Protein AF-A0A950S3V2-F1 (afdb_monomer_lite)

pLDDT: mean 77.59, std 19.69, range [30.91, 96.12]

Secondary structure (DSSP, 8-state):
-------------------BPPHHHHTGGGSTTGGG--HHHHHHHHT--BHHHHHHHHHHHHHTTTTHHHHHHHHHHHHHHHHHH-BTTB-GGGSHHHHHHHHH----EEEEEEEE-TT-----TT----S---PPPHHHHHHHHH-TTS---EEEEEEEEE-GGGS-TTT-S-EEEEEEEEGGGTEEEES-HHHHHHHHHHHHHHHHHHHHHHS----

Radius of gyration: 26.18 Å; chains: 1; bounding box: 46×69×101 Å

Structure (mmCIF, N/CA/C/O backbone):
data_AF-A0A950S3V2-F1
#
_entry.id   AF-A0A950S3V2-F1
#
loop_
_atom_site.group_PDB
_atom_site.id
_atom_site.type_symbol
_atom_site.label_atom_id
_atom_site.label_alt_id
_atom_site.label_comp_id
_atom_site.label_asym_id
_atom_site.label_entity_id
_atom_site.label_seq_id
_atom_site.pdbx_PDB_ins_code
_atom_site.Cartn_x
_atom_site.Cartn_y
_atom_site.Cartn_z
_atom_site.occupancy
_atom_site.B_iso_or_equiv
_atom_site.auth_seq_id
_atom_site.auth_comp_id
_atom_site.auth_asym_id
_atom_site.auth_atom_id
_atom_site.pdbx_PDB_model_num
ATOM 1 N N . MET A 1 1 ? -21.012 -1.571 64.750 1.00 37.09 1 MET A N 1
ATOM 2 C CA . MET A 1 1 ? -20.281 -1.560 63.463 1.00 37.09 1 MET A CA 1
ATOM 3 C C . MET A 1 1 ? -21.295 -1.395 62.334 1.00 37.09 1 MET A C 1
ATOM 5 O O . MET A 1 1 ? -21.972 -2.353 61.995 1.00 37.09 1 MET A O 1
ATOM 9 N N . LYS A 1 2 ? -21.495 -0.167 61.840 1.00 30.91 2 LYS A N 1
ATOM 10 C CA . LYS A 1 2 ? -22.456 0.164 60.771 1.00 30.91 2 LYS A CA 1
ATOM 11 C C . LYS A 1 2 ? -21.666 0.384 59.479 1.00 30.91 2 LYS A C 1
ATOM 13 O O . LYS A 1 2 ? -20.863 1.308 59.421 1.00 30.91 2 LYS A O 1
ATOM 18 N N . ARG A 1 3 ? -21.849 -0.482 58.479 1.00 34.62 3 ARG A N 1
ATOM 19 C CA . ARG A 1 3 ? -21.287 -0.301 57.132 1.00 34.62 3 ARG A CA 1
ATOM 20 C C . ARG A 1 3 ? -22.261 0.565 56.335 1.00 34.62 3 ARG A C 1
ATOM 22 O O . ARG A 1 3 ? -23.357 0.115 56.024 1.00 34.62 3 ARG A O 1
ATOM 29 N N . ILE A 1 4 ? -21.881 1.813 56.078 1.00 40.84 4 ILE A N 1
ATOM 30 C CA . ILE A 1 4 ? -22.603 2.727 55.189 1.00 40.84 4 ILE A CA 1
ATOM 31 C C . ILE A 1 4 ? -22.094 2.449 53.774 1.00 40.84 4 ILE A C 1
ATOM 33 O O . ILE A 1 4 ? -20.913 2.641 53.493 1.00 40.84 4 ILE A O 1
ATOM 37 N N . ALA A 1 5 ? -22.972 1.950 52.907 1.00 41.47 5 ALA A N 1
ATOM 38 C CA . ALA A 1 5 ? -22.721 1.848 51.478 1.00 41.47 5 ALA A CA 1
ATOM 39 C C . ALA A 1 5 ? -22.986 3.221 50.844 1.00 41.47 5 ALA A C 1
ATOM 41 O O . ALA A 1 5 ? -24.121 3.693 50.847 1.00 41.47 5 ALA A O 1
ATOM 42 N N . ALA A 1 6 ? -21.941 3.872 50.335 1.00 37.66 6 ALA A N 1
ATOM 43 C CA . ALA A 1 6 ? -22.063 5.077 49.526 1.00 37.66 6 ALA A CA 1
ATOM 44 C C . ALA A 1 6 ? -22.011 4.675 48.046 1.00 37.66 6 ALA A C 1
ATOM 46 O O . ALA A 1 6 ? -20.979 4.226 47.549 1.00 37.66 6 ALA A O 1
ATOM 47 N N . ALA A 1 7 ? -23.148 4.800 47.364 1.00 38.09 7 ALA A N 1
ATOM 48 C CA . ALA A 1 7 ? -23.241 4.694 45.917 1.00 38.09 7 ALA A CA 1
ATOM 49 C C . ALA A 1 7 ? -22.607 5.943 45.288 1.00 38.09 7 ALA A C 1
ATOM 51 O O . ALA A 1 7 ? -23.060 7.063 45.522 1.00 38.09 7 ALA A O 1
ATOM 52 N N . VAL A 1 8 ? -21.542 5.750 44.512 1.00 39.16 8 VAL A N 1
ATOM 53 C CA . VAL A 1 8 ? -20.899 6.809 43.731 1.00 39.16 8 VAL A CA 1
ATOM 54 C C . VAL A 1 8 ? -21.572 6.852 42.362 1.00 39.16 8 VAL A C 1
ATOM 56 O O . VAL A 1 8 ? -21.303 6.031 41.489 1.00 39.16 8 VAL A O 1
ATOM 59 N N . THR A 1 9 ? -22.478 7.810 42.195 1.00 40.16 9 THR A N 1
ATOM 60 C CA . THR A 1 9 ? -23.065 8.176 40.905 1.00 40.16 9 THR A CA 1
ATOM 61 C C . THR A 1 9 ? -22.102 9.129 40.198 1.00 40.16 9 THR A C 1
ATOM 63 O O . THR A 1 9 ? -21.990 10.289 40.587 1.00 40.16 9 THR A O 1
ATOM 66 N N . ILE A 1 10 ? -21.402 8.659 39.161 1.00 41.19 10 ILE A N 1
ATOM 67 C CA . ILE A 1 10 ? -20.654 9.533 38.244 1.00 41.19 10 ILE A CA 1
ATOM 68 C C . ILE A 1 10 ? -21.596 9.919 37.102 1.00 41.19 10 ILE A C 1
ATOM 70 O O . ILE A 1 10 ? -21.823 9.150 36.172 1.00 41.19 10 ILE A O 1
ATOM 74 N N . VAL A 1 11 ? -22.158 11.123 37.197 1.00 55.06 11 VAL A N 1
ATOM 75 C CA . VAL A 1 11 ? -22.694 11.873 36.056 1.00 55.06 11 VAL A CA 1
ATOM 76 C C . VAL A 1 11 ? -21.566 12.751 35.541 1.00 55.06 11 VAL A C 1
ATOM 78 O O . VAL A 1 11 ? -21.081 13.572 36.308 1.00 55.06 11 VAL A O 1
ATOM 81 N N . LEU A 1 12 ? -21.179 12.593 34.272 1.00 43.88 12 LEU A N 1
ATOM 82 C CA . LEU A 1 12 ? -20.638 13.652 33.404 1.00 43.88 12 LEU A CA 1
ATOM 83 C C . LEU A 1 12 ? -20.342 13.056 32.015 1.00 43.88 12 LEU A C 1
ATOM 85 O O . LEU A 1 12 ? -19.263 12.538 31.756 1.00 43.88 12 LEU A O 1
ATOM 89 N N . CYS A 1 13 ? -21.311 13.135 31.104 1.00 43.06 13 CYS A N 1
ATOM 90 C CA . CYS A 1 13 ? -21.021 13.212 29.670 1.00 43.06 13 CYS A CA 1
ATOM 91 C C . CYS A 1 13 ? -21.400 14.620 29.223 1.00 43.06 13 CYS A C 1
ATOM 93 O O . CYS A 1 13 ? -22.487 14.884 28.714 1.00 43.06 13 CYS A O 1
ATOM 95 N N . THR A 1 14 ? -20.496 15.540 29.544 1.00 48.97 14 THR A N 1
ATOM 96 C CA . THR A 1 14 ? -20.403 16.890 29.000 1.00 48.97 14 THR A CA 1
ATOM 97 C C . THR A 1 14 ? -20.380 16.804 27.474 1.00 48.97 14 THR A C 1
ATOM 99 O O . THR A 1 14 ? -19.722 15.929 26.915 1.00 48.97 14 THR A O 1
ATOM 102 N N . GLY A 1 15 ? -21.140 17.686 26.822 1.00 44.38 15 GLY A N 1
ATOM 103 C CA . GLY A 1 15 ? -21.435 17.645 25.392 1.00 44.38 15 GLY A CA 1
ATOM 104 C C . GLY A 1 15 ? -20.226 17.359 24.506 1.00 44.38 15 GLY A C 1
ATOM 105 O O . GLY A 1 15 ? -19.224 18.074 24.547 1.00 44.38 15 GLY A O 1
ATOM 106 N N . ALA A 1 16 ? -20.361 16.337 23.661 1.00 50.44 16 ALA A N 1
ATOM 107 C CA . ALA A 1 16 ? -19.521 16.192 22.490 1.00 50.44 16 ALA A CA 1
ATOM 108 C C . ALA A 1 16 ? -19.769 17.418 21.607 1.00 50.44 16 ALA A C 1
ATOM 110 O O . ALA A 1 16 ? -20.791 17.522 20.927 1.00 50.44 16 ALA A O 1
ATOM 111 N N . ALA A 1 17 ? -18.844 18.375 21.650 1.00 46.81 17 ALA A N 1
ATOM 112 C CA . ALA A 1 17 ? -18.679 19.293 20.543 1.00 46.81 17 ALA A CA 1
ATOM 113 C C . ALA A 1 17 ? -18.586 18.428 19.281 1.00 46.81 17 ALA A C 1
ATOM 115 O O . ALA A 1 17 ? -17.760 17.515 19.220 1.00 46.81 17 ALA A O 1
ATOM 116 N N . LEU A 1 18 ? -19.464 18.680 18.311 1.00 46.34 18 LEU A N 1
ATOM 117 C CA . LEU A 1 18 ? -19.415 18.084 16.979 1.00 46.34 18 LEU A CA 1
ATOM 118 C C . LEU A 1 18 ? -18.178 18.636 16.252 1.00 46.34 18 LEU A C 1
ATOM 120 O O . LEU A 1 18 ? -18.277 19.423 15.315 1.00 46.34 18 LEU A O 1
ATOM 124 N N . ALA A 1 19 ? -16.991 18.287 16.741 1.00 59.84 19 ALA A N 1
ATOM 125 C CA . ALA A 1 19 ? -15.754 18.443 16.013 1.00 59.84 19 ALA A CA 1
ATOM 126 C C . ALA A 1 19 ? -15.762 17.340 14.955 1.00 59.84 19 ALA A C 1
ATOM 128 O O . ALA A 1 19 ? -15.629 16.155 15.269 1.00 59.84 19 ALA A O 1
ATOM 129 N N . GLY A 1 20 ? -16.018 17.742 13.709 1.00 66.62 20 GLY A N 1
ATOM 130 C CA . GLY A 1 20 ? -15.887 16.852 12.564 1.00 66.62 20 GLY A CA 1
ATOM 131 C C . GLY A 1 20 ? -14.484 16.242 12.505 1.00 66.62 20 GLY A C 1
ATOM 132 O O . GLY A 1 20 ? -13.550 16.803 13.076 1.00 66.62 20 GLY A O 1
ATOM 133 N N . VAL A 1 21 ? -14.332 15.135 11.774 1.00 74.38 21 VAL A N 1
ATOM 134 C CA . VAL A 1 21 ? -13.040 14.449 11.617 1.00 74.38 21 VAL A CA 1
ATOM 135 C C . VAL A 1 21 ? -11.920 15.443 11.268 1.00 74.38 21 VAL A C 1
ATOM 137 O O . VAL A 1 21 ? -11.967 16.125 10.234 1.00 74.38 21 VAL A O 1
ATOM 140 N N . SER A 1 22 ? -10.913 15.543 12.129 1.00 81.31 22 SER A N 1
ATOM 141 C CA . SER A 1 22 ? -9.777 16.439 11.987 1.00 81.31 22 SER A CA 1
ATOM 142 C C . SER A 1 22 ? -8.897 16.033 10.810 1.00 81.31 22 SER A C 1
ATOM 144 O O . SER A 1 22 ? -8.928 14.910 10.298 1.00 81.31 22 SER A O 1
ATOM 146 N N . ARG A 1 23 ? -8.085 16.983 10.338 1.00 79.38 23 ARG A N 1
ATOM 147 C CA . ARG A 1 23 ? -7.202 16.766 9.184 1.00 79.38 23 ARG A CA 1
ATOM 148 C C . ARG A 1 23 ? -6.244 15.590 9.399 1.00 79.38 23 ARG A C 1
ATOM 150 O O . ARG A 1 23 ? -5.997 14.853 8.452 1.00 79.38 23 ARG A O 1
ATOM 157 N N . SER A 1 24 ? -5.782 15.388 10.633 1.00 77.69 24 SER A N 1
ATOM 158 C CA . SER A 1 24 ? -4.886 14.291 11.010 1.00 77.69 24 SER A CA 1
ATOM 159 C C . SER A 1 24 ? -5.476 12.916 10.693 1.00 77.69 24 SER A C 1
ATOM 161 O O . SER A 1 24 ? -4.762 12.040 10.215 1.00 77.69 24 SER A O 1
ATOM 163 N N . TYR A 1 25 ? -6.786 12.734 10.887 1.00 88.50 25 TYR A N 1
ATOM 164 C CA . TYR A 1 25 ? -7.460 11.484 10.547 1.00 88.50 25 TYR A CA 1
ATOM 165 C C . TYR A 1 25 ? -7.829 11.409 9.063 1.00 88.50 25 TYR A C 1
ATOM 167 O O . TYR A 1 25 ? -7.733 10.341 8.471 1.00 88.50 25 TYR A O 1
ATOM 175 N N . LYS A 1 26 ? -8.163 12.520 8.395 1.00 87.31 26 LYS A N 1
ATOM 176 C CA . LYS A 1 26 ? -8.532 12.493 6.961 1.00 87.31 26 LYS A CA 1
ATOM 177 C C . LYS A 1 26 ? -7.477 11.850 6.058 1.00 87.31 26 LYS A C 1
ATOM 179 O O . LYS A 1 26 ? -7.842 11.164 5.106 1.00 87.31 26 LYS A O 1
ATOM 184 N N . ASP A 1 27 ? -6.198 12.054 6.360 1.00 89.06 27 ASP A N 1
ATOM 185 C CA . ASP A 1 27 ? -5.090 11.486 5.588 1.00 89.06 27 ASP A CA 1
ATOM 186 C C . ASP A 1 27 ? -4.638 10.104 6.096 1.00 89.06 27 ASP A C 1
ATOM 188 O O . ASP A 1 27 ? -3.835 9.445 5.438 1.00 89.06 27 ASP A O 1
ATOM 192 N N . TRP A 1 28 ? -5.205 9.596 7.197 1.00 93.06 28 TRP A N 1
ATOM 193 C CA . TRP A 1 28 ? -4.859 8.282 7.748 1.00 93.06 28 TRP A CA 1
ATOM 194 C C . TRP A 1 28 ? -4.971 7.116 6.740 1.00 93.06 28 TRP A C 1
ATOM 196 O O . TRP A 1 28 ? -4.058 6.285 6.710 1.00 93.06 28 TRP A O 1
ATOM 206 N N . PRO A 1 29 ? -5.981 7.048 5.844 1.00 92.88 29 PRO A N 1
ATOM 207 C CA . PRO A 1 29 ? -6.053 6.001 4.817 1.00 92.88 29 PRO A CA 1
ATOM 208 C C . PRO A 1 29 ? -4.876 5.988 3.830 1.00 92.88 29 PRO A C 1
ATOM 210 O O . PRO A 1 29 ? -4.657 4.986 3.151 1.00 92.88 29 PRO A O 1
ATOM 213 N N . LYS A 1 30 ? -4.130 7.095 3.729 1.00 91.25 30 LYS A N 1
ATOM 214 C CA . LYS A 1 30 ? -2.931 7.214 2.887 1.00 91.25 30 LYS A CA 1
ATOM 215 C C . LYS A 1 30 ? -1.662 6.746 3.601 1.00 91.25 30 LYS A C 1
ATOM 217 O O . LYS A 1 30 ? -0.602 6.731 2.994 1.00 91.25 30 LYS A O 1
ATOM 222 N N . THR A 1 31 ? -1.748 6.373 4.875 1.00 92.75 31 THR A N 1
ATOM 223 C CA . THR A 1 31 ? -0.599 5.846 5.615 1.00 92.75 31 THR A CA 1
ATOM 224 C C . THR A 1 31 ? -0.323 4.384 5.242 1.00 92.75 31 THR A C 1
ATOM 226 O O . THR A 1 31 ? -1.247 3.665 4.846 1.00 92.75 31 THR A O 1
ATOM 229 N N . PRO A 1 32 ? 0.908 3.884 5.463 1.00 94.25 32 PRO A N 1
ATOM 230 C CA . PRO A 1 32 ? 1.247 2.471 5.285 1.00 94.25 32 PRO A CA 1
ATOM 231 C C . PRO A 1 32 ? 0.296 1.493 5.985 1.00 94.25 32 PRO A C 1
ATOM 233 O O . PRO A 1 32 ? 0.007 0.420 5.459 1.00 94.25 32 PRO A O 1
ATOM 236 N N . ILE A 1 33 ? -0.219 1.867 7.161 1.00 94.50 33 ILE A N 1
ATOM 237 C CA . ILE A 1 33 ? -1.201 1.070 7.907 1.00 94.50 33 ILE A CA 1
ATOM 238 C C . ILE A 1 33 ? -2.568 1.133 7.214 1.00 94.50 33 ILE A C 1
ATOM 240 O O . ILE A 1 33 ? -3.204 0.097 7.013 1.00 94.50 33 ILE A O 1
ATOM 244 N N . GLY A 1 34 ? -2.997 2.330 6.803 1.00 94.12 34 GLY A N 1
ATOM 245 C CA . GLY A 1 34 ? -4.261 2.560 6.100 1.00 94.12 34 GLY A CA 1
ATOM 246 C C . GLY A 1 34 ? -4.371 1.828 4.757 1.00 94.12 34 GLY A C 1
ATOM 247 O O . GLY A 1 34 ? -5.467 1.445 4.352 1.00 94.12 34 GLY A O 1
ATOM 248 N N . TYR A 1 35 ? -3.250 1.524 4.095 1.00 94.75 35 TYR A N 1
ATOM 249 C CA . TYR A 1 35 ? -3.243 0.742 2.852 1.00 94.75 35 TYR A CA 1
ATOM 250 C C . TYR A 1 35 ? -3.885 -0.644 2.980 1.00 94.75 35 TYR A C 1
ATOM 252 O O . TYR A 1 35 ? -4.374 -1.175 1.985 1.00 94.75 35 TYR A O 1
ATOM 260 N N . TYR A 1 36 ? -3.917 -1.211 4.189 1.00 95.19 36 TYR A N 1
ATOM 261 C CA . TYR A 1 36 ? -4.517 -2.513 4.481 1.00 95.19 36 TYR A CA 1
ATOM 262 C C . TYR A 1 36 ? -6.033 -2.465 4.718 1.00 95.19 36 TYR A C 1
ATOM 264 O O . TYR A 1 36 ? -6.614 -3.473 5.131 1.00 95.19 36 TYR A O 1
ATOM 272 N N . MET A 1 37 ? -6.680 -1.316 4.511 1.00 95.62 37 MET A N 1
ATOM 273 C CA . MET A 1 37 ? -8.135 -1.218 4.574 1.00 95.62 37 MET A CA 1
ATOM 274 C C . MET A 1 37 ? -8.795 -1.988 3.439 1.00 95.62 37 MET A C 1
ATOM 276 O O . MET A 1 37 ? -8.524 -1.736 2.260 1.00 95.62 37 MET A O 1
ATOM 280 N N . THR A 1 38 ? -9.727 -2.863 3.805 1.00 95.88 38 THR A N 1
ATOM 281 C CA . THR A 1 38 ? -10.641 -3.474 2.841 1.00 95.88 38 THR A CA 1
ATOM 282 C C . THR A 1 38 ? -11.622 -2.438 2.299 1.00 95.88 38 THR A C 1
ATOM 284 O O . THR A 1 38 ? -11.830 -1.368 2.879 1.00 95.88 38 THR A O 1
ATOM 287 N N . ASN A 1 39 ? -12.281 -2.746 1.191 1.00 94.69 39 ASN A N 1
ATOM 288 C CA . ASN A 1 39 ? -13.288 -1.863 0.613 1.00 94.69 39 ASN A CA 1
ATOM 289 C C . ASN A 1 39 ? -14.467 -1.611 1.562 1.00 94.69 39 ASN A C 1
ATOM 291 O O . ASN A 1 39 ? -15.017 -0.510 1.568 1.00 94.69 39 ASN A O 1
ATOM 295 N N . ASP A 1 40 ? -14.832 -2.584 2.395 1.00 94.38 40 ASP A N 1
ATOM 296 C CA . ASP A 1 40 ? -15.884 -2.398 3.397 1.00 94.38 40 ASP A CA 1
ATOM 297 C C . ASP A 1 40 ? -15.416 -1.517 4.559 1.00 94.38 40 ASP A C 1
ATOM 299 O O . ASP A 1 40 ? -16.149 -0.634 5.002 1.00 94.38 40 ASP A O 1
ATOM 303 N N . GLU A 1 41 ? -14.164 -1.666 4.986 1.00 95.62 41 GLU A N 1
ATOM 304 C CA . GLU A 1 41 ? -13.537 -0.777 5.965 1.00 95.62 41 GLU A CA 1
ATOM 305 C C . GLU A 1 41 ? -13.397 0.658 5.434 1.00 95.62 41 GLU A C 1
ATOM 307 O O . GLU A 1 41 ? -13.601 1.605 6.188 1.00 95.62 41 GLU A O 1
ATOM 312 N N . LYS A 1 42 ? -13.125 0.854 4.135 1.00 95.06 42 LYS A N 1
ATOM 313 C CA . LYS A 1 42 ? -13.109 2.190 3.502 1.00 95.06 42 LYS A CA 1
ATOM 314 C C . LYS A 1 42 ? -14.478 2.858 3.544 1.00 95.06 42 LYS A C 1
ATOM 316 O O . LYS A 1 42 ? -14.561 4.048 3.838 1.00 95.0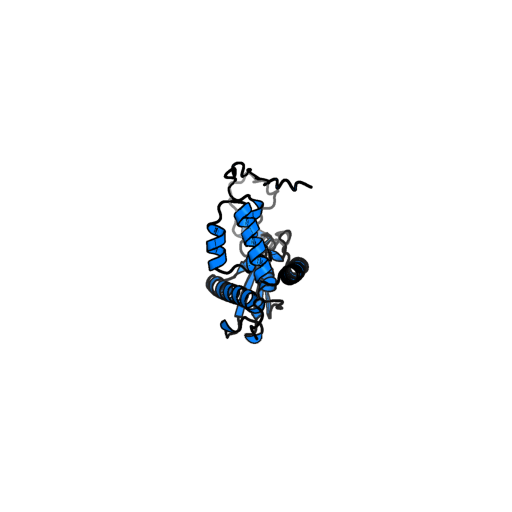6 42 LYS A O 1
ATOM 321 N N . LYS A 1 43 ? -15.553 2.102 3.295 1.00 95.06 43 LYS A N 1
ATOM 322 C CA . LYS A 1 43 ? -16.927 2.612 3.427 1.00 95.06 43 LYS A CA 1
ATOM 323 C C . LYS A 1 43 ? -17.226 3.001 4.874 1.00 95.06 43 LYS A C 1
ATOM 325 O O . LYS A 1 43 ? -17.723 4.099 5.105 1.00 95.06 43 LYS A O 1
ATOM 330 N N . GLN A 1 44 ? -16.871 2.145 5.835 1.00 94.06 44 GLN A N 1
ATOM 331 C CA . GLN A 1 44 ? -17.030 2.439 7.265 1.00 94.06 44 GLN A CA 1
ATOM 332 C C . GLN A 1 44 ? -16.276 3.710 7.660 1.00 94.06 44 GLN A C 1
ATOM 334 O O . GLN A 1 44 ? -16.860 4.594 8.274 1.00 94.06 44 GLN A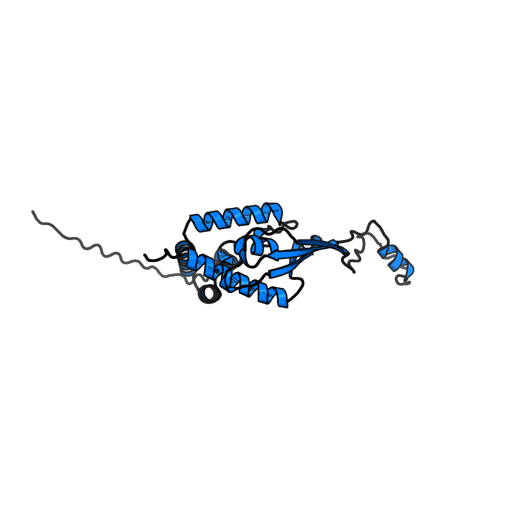 O 1
ATOM 339 N N . TRP A 1 45 ? -15.019 3.837 7.233 1.00 94.69 45 TRP A N 1
ATOM 340 C CA . TRP A 1 45 ? -14.196 5.018 7.473 1.00 94.69 45 TRP A CA 1
ATOM 341 C C . TRP A 1 45 ? -14.803 6.297 6.896 1.00 94.69 45 TRP A C 1
ATOM 343 O O . TRP A 1 45 ? -14.842 7.325 7.563 1.00 94.69 45 TRP A O 1
ATOM 353 N N . SER A 1 46 ? -15.320 6.235 5.666 1.00 92.75 46 SER A N 1
ATOM 354 C CA . SER A 1 46 ? -15.944 7.393 5.014 1.00 92.75 46 SER A CA 1
ATOM 355 C C . SER A 1 46 ? -17.221 7.879 5.706 1.00 92.75 46 SER A C 1
ATOM 357 O O . SER A 1 46 ? -17.629 9.017 5.490 1.00 92.75 46 SER A O 1
ATOM 359 N N . ALA A 1 47 ? -17.845 7.028 6.525 1.00 93.19 47 ALA A N 1
ATOM 360 C CA . ALA A 1 47 ? -19.057 7.347 7.268 1.00 93.19 47 ALA A CA 1
ATOM 361 C C . ALA A 1 47 ? -18.784 7.922 8.670 1.00 93.19 47 ALA A C 1
ATOM 363 O O . ALA A 1 47 ? -19.726 8.378 9.317 1.00 93.19 47 ALA A O 1
ATOM 364 N N . LEU A 1 48 ? -17.533 7.899 9.147 1.00 92.31 48 LEU A N 1
ATOM 365 C CA . LEU A 1 48 ? -17.178 8.423 10.467 1.00 92.31 48 LEU A CA 1
ATOM 366 C C . LEU A 1 48 ? -17.310 9.946 10.483 1.00 92.31 48 LEU A C 1
ATOM 368 O O . LEU A 1 48 ? -16.916 10.630 9.535 1.00 92.31 48 LEU A O 1
ATOM 372 N N . GLN A 1 49 ? -17.854 10.481 11.570 1.00 89.44 49 GLN A N 1
ATOM 373 C CA . GLN A 1 49 ? -18.129 11.909 11.703 1.00 89.44 49 GLN A CA 1
ATOM 374 C C . GLN A 1 49 ? -17.224 12.578 12.727 1.00 89.44 49 GLN A C 1
ATOM 376 O O . GLN A 1 49 ? -16.989 13.780 12.621 1.00 89.44 49 GLN A O 1
ATOM 381 N N . THR A 1 50 ? -16.684 11.818 13.677 1.00 90.81 50 THR A N 1
ATOM 382 C CA . THR A 1 50 ? -15.916 12.356 14.804 1.00 90.81 50 THR A CA 1
ATOM 383 C C . THR A 1 50 ? -14.527 11.736 14.925 1.00 90.81 50 THR A C 1
ATOM 385 O O . THR A 1 50 ? -14.283 10.603 14.508 1.00 90.81 50 THR A O 1
ATOM 388 N N . ASP A 1 51 ? -13.616 12.465 15.569 1.00 91.06 51 ASP A N 1
ATOM 389 C CA . ASP A 1 51 ? -12.270 11.967 15.878 1.00 91.06 51 ASP A CA 1
ATOM 390 C C . ASP A 1 51 ? -12.300 10.750 16.808 1.00 91.06 51 ASP A C 1
ATOM 392 O O . ASP A 1 51 ? -11.541 9.807 16.614 1.00 91.06 51 ASP A O 1
ATOM 396 N N . ALA A 1 52 ? -13.229 10.714 17.767 1.00 91.12 52 ALA A N 1
ATOM 397 C CA . ALA A 1 52 ? -13.378 9.577 18.674 1.00 91.12 52 ALA A CA 1
ATOM 398 C C . ALA A 1 52 ? -13.774 8.287 17.930 1.00 91.12 52 ALA A C 1
ATOM 400 O O . ALA A 1 52 ? -13.295 7.196 18.251 1.00 91.12 52 ALA A O 1
ATOM 401 N N . GLU A 1 53 ? -14.635 8.400 16.916 1.00 92.12 53 GLU A N 1
ATOM 402 C CA . GLU A 1 53 ? -14.977 7.283 16.036 1.00 92.12 53 GLU A CA 1
ATOM 403 C C . GLU A 1 53 ? -13.776 6.844 15.191 1.00 92.12 53 GLU A C 1
ATOM 405 O O . GLU A 1 53 ? -13.528 5.642 15.069 1.00 92.12 53 GLU A O 1
ATOM 410 N N . ALA A 1 54 ? -13.007 7.799 14.658 1.00 94.06 54 ALA A N 1
ATOM 411 C CA . ALA A 1 54 ? -11.785 7.532 13.903 1.00 94.06 54 ALA A CA 1
ATOM 412 C C . ALA A 1 54 ? -10.736 6.798 14.757 1.00 94.06 54 ALA A C 1
ATOM 414 O O . ALA A 1 54 ? -10.210 5.765 14.343 1.00 94.06 54 ALA A O 1
ATOM 415 N N . GLU A 1 55 ? -10.484 7.260 15.981 1.00 93.81 55 GLU A N 1
ATOM 416 C CA . GLU A 1 55 ? -9.563 6.628 16.932 1.00 93.81 55 GLU A CA 1
ATOM 417 C C . GLU A 1 55 ? -9.974 5.201 17.272 1.00 93.81 55 GLU A C 1
ATOM 419 O O . GLU A 1 55 ? -9.155 4.276 17.227 1.00 93.81 55 GLU A O 1
ATOM 424 N N . ARG A 1 56 ? -11.259 5.005 17.584 1.00 94.69 56 ARG A N 1
ATOM 425 C CA . ARG A 1 56 ? -11.795 3.679 17.882 1.00 94.69 56 ARG A CA 1
ATOM 426 C C . ARG A 1 56 ? -11.646 2.749 16.685 1.00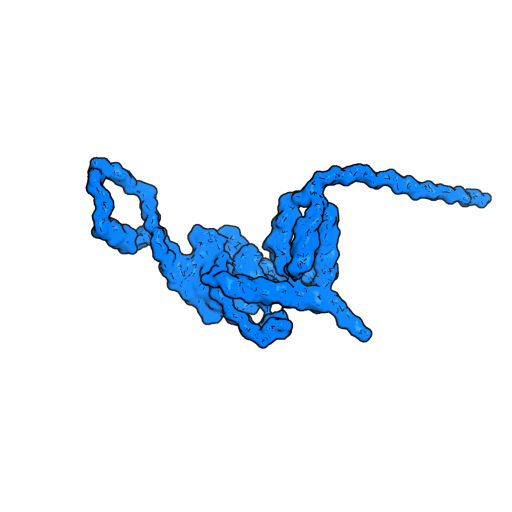 94.69 56 ARG A C 1
ATOM 428 O O . ARG A 1 56 ? -11.189 1.620 16.854 1.00 94.69 56 ARG A O 1
ATOM 435 N N . PHE A 1 57 ? -11.967 3.233 15.487 1.00 96.12 57 PHE A N 1
ATOM 436 C CA . PHE A 1 57 ? -11.795 2.467 14.261 1.00 96.12 57 PHE A CA 1
ATOM 437 C C . PHE A 1 57 ? -10.337 2.038 14.067 1.00 96.12 57 PHE A C 1
ATOM 439 O O . PHE A 1 57 ? -10.088 0.858 13.837 1.00 96.12 57 PHE A O 1
ATOM 446 N N . ILE A 1 58 ? -9.372 2.957 14.198 1.00 95.31 58 ILE A N 1
ATOM 447 C CA . ILE A 1 58 ? -7.939 2.664 14.023 1.00 95.31 58 ILE A CA 1
ATOM 448 C C . ILE A 1 58 ? -7.471 1.623 15.041 1.00 95.31 58 ILE A C 1
ATOM 450 O O . ILE A 1 58 ? -6.776 0.667 14.687 1.00 95.31 58 ILE A O 1
ATOM 454 N N . LYS A 1 59 ? -7.878 1.773 16.304 1.00 94.56 59 LYS A N 1
ATOM 455 C CA . LYS A 1 59 ? -7.536 0.828 17.369 1.00 94.56 59 LYS A CA 1
ATOM 456 C C . LYS A 1 59 ? -8.061 -0.574 17.060 1.00 94.56 59 LYS A C 1
ATOM 458 O O . LYS A 1 59 ? -7.292 -1.536 17.100 1.00 94.56 59 LYS A O 1
ATOM 463 N N . ASP A 1 60 ? -9.336 -0.688 16.696 1.00 94.62 60 ASP A N 1
ATOM 464 C CA . ASP A 1 60 ? -9.971 -1.966 16.361 1.00 94.62 60 ASP A CA 1
ATOM 465 C C . ASP A 1 60 ? -9.407 -2.555 15.054 1.00 94.62 60 ASP A C 1
ATOM 467 O O . ASP A 1 60 ? -9.301 -3.773 14.897 1.00 94.62 60 ASP A O 1
ATOM 471 N N . PHE A 1 61 ? -9.018 -1.706 14.103 1.00 95.50 61 PHE A N 1
ATOM 472 C CA . PHE A 1 61 ? -8.369 -2.088 12.849 1.00 95.50 61 PHE A CA 1
ATOM 473 C C . PHE A 1 61 ? -7.009 -2.753 13.086 1.00 95.50 61 PHE A C 1
ATOM 475 O O . PHE A 1 61 ? -6.753 -3.833 12.547 1.00 95.50 61 PHE A O 1
ATOM 482 N N . ILE A 1 62 ? -6.159 -2.129 13.908 1.00 94.38 62 ILE A N 1
ATOM 483 C CA . ILE A 1 62 ? -4.827 -2.635 14.262 1.00 94.38 62 ILE A CA 1
ATOM 484 C C . ILE A 1 62 ? -4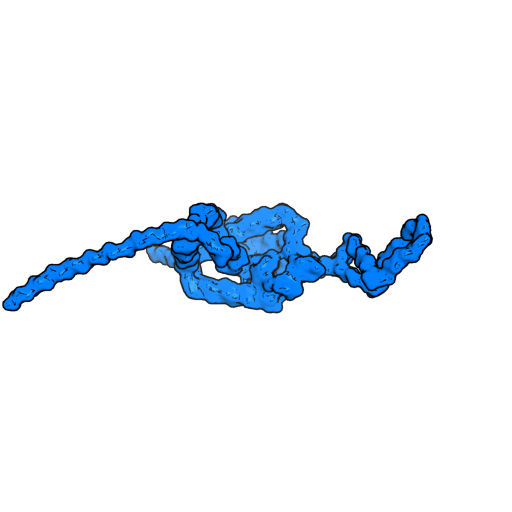.951 -3.905 15.113 1.00 94.38 62 ILE A C 1
ATOM 486 O O . ILE A 1 62 ? -4.280 -4.901 14.838 1.00 94.38 62 ILE A O 1
ATOM 490 N N . ALA A 1 63 ? -5.849 -3.913 16.104 1.00 93.44 63 ALA A N 1
ATOM 491 C CA . ALA A 1 63 ? -6.065 -5.067 16.977 1.00 93.44 63 ALA A CA 1
ATOM 492 C C . ALA A 1 63 ? -6.459 -6.323 16.184 1.00 93.44 63 ALA A C 1
ATOM 494 O O . ALA A 1 63 ? -5.878 -7.389 16.385 1.00 93.44 63 ALA A O 1
ATOM 495 N N . ARG A 1 64 ? -7.375 -6.187 15.214 1.00 92.62 64 ARG A N 1
ATOM 496 C CA . ARG A 1 64 ? -7.816 -7.293 14.346 1.00 92.62 64 ARG A CA 1
ATOM 497 C C . ARG A 1 64 ? -6.723 -7.855 13.438 1.00 92.62 64 ARG A C 1
ATOM 499 O O . ARG A 1 64 ? -6.907 -8.944 12.912 1.00 92.62 64 ARG A O 1
ATOM 506 N N . ARG A 1 65 ? -5.614 -7.136 13.242 1.00 92.81 65 ARG A N 1
ATOM 507 C CA . ARG A 1 65 ? -4.505 -7.525 12.355 1.00 92.81 65 ARG A CA 1
ATOM 508 C C . ARG A 1 65 ? -3.255 -7.998 13.095 1.00 92.81 65 ARG A C 1
ATOM 510 O O . ARG A 1 65 ? -2.244 -8.248 12.451 1.00 92.81 65 ARG A O 1
ATOM 517 N N . GLY A 1 66 ? -3.323 -8.167 14.416 1.00 89.88 66 GLY A N 1
ATOM 518 C CA . GLY A 1 66 ? -2.198 -8.644 15.230 1.00 89.88 66 GLY A CA 1
ATOM 519 C C . GLY A 1 66 ? -1.530 -7.561 16.079 1.00 89.88 66 GLY A C 1
ATOM 520 O O . GLY A 1 66 ? -0.435 -7.779 16.597 1.00 89.88 66 GLY A O 1
ATOM 521 N N . GLY A 1 67 ? -2.170 -6.399 16.242 1.00 92.12 67 GLY A N 1
ATOM 522 C CA . GLY A 1 67 ? -1.739 -5.383 17.197 1.00 92.12 67 GLY A CA 1
ATOM 523 C C . GLY A 1 67 ? -0.369 -4.788 16.865 1.00 92.12 67 GLY A C 1
ATOM 524 O O . GLY A 1 67 ? -0.088 -4.419 15.726 1.00 92.12 67 GLY A O 1
ATOM 525 N N . GLU A 1 68 ? 0.498 -4.706 17.874 1.00 90.81 68 GLU A N 1
ATOM 526 C CA . GLU A 1 68 ? 1.826 -4.092 17.760 1.00 90.81 68 GLU A CA 1
ATOM 527 C C . GLU A 1 68 ? 2.733 -4.801 16.745 1.00 90.81 68 GLU A C 1
ATOM 529 O O . GLU A 1 68 ? 3.493 -4.140 16.040 1.00 90.81 68 GLU A O 1
ATOM 534 N N . THR A 1 69 ? 2.644 -6.130 16.624 1.00 90.44 69 THR A N 1
ATOM 535 C CA . THR A 1 69 ? 3.449 -6.892 15.654 1.00 90.44 69 THR A CA 1
ATOM 536 C C . THR A 1 69 ? 3.148 -6.449 14.228 1.00 90.44 69 THR A C 1
ATOM 538 O O . THR A 1 69 ? 4.071 -6.169 13.468 1.00 90.44 69 THR A O 1
ATOM 541 N N . PHE A 1 70 ? 1.868 -6.284 13.893 1.00 92.06 70 PHE A N 1
ATOM 542 C CA . PHE A 1 70 ? 1.456 -5.769 12.590 1.00 92.06 70 PHE A CA 1
ATOM 543 C C . PHE A 1 70 ? 1.963 -4.348 12.350 1.00 92.06 70 PHE A C 1
ATOM 545 O O . PHE A 1 70 ? 2.568 -4.082 11.313 1.00 92.06 70 PHE A O 1
ATOM 552 N N . THR A 1 71 ? 1.784 -3.451 13.321 1.00 92.31 71 THR A N 1
ATOM 553 C CA . THR A 1 71 ? 2.282 -2.073 13.224 1.00 92.31 71 THR A CA 1
ATOM 554 C C . THR A 1 71 ? 3.792 -2.035 12.982 1.00 92.31 71 THR A C 1
ATOM 556 O O . THR A 1 71 ? 4.259 -1.286 12.126 1.00 92.31 71 THR A O 1
ATOM 559 N N . ARG A 1 72 ? 4.557 -2.878 13.685 1.00 93.00 72 ARG A N 1
ATOM 560 C CA . ARG A 1 72 ? 6.017 -2.981 13.556 1.00 93.00 72 ARG A CA 1
ATOM 561 C C . ARG A 1 72 ? 6.439 -3.494 12.180 1.00 93.00 72 ARG A C 1
ATOM 563 O O . ARG A 1 72 ? 7.329 -2.913 11.569 1.00 93.00 72 ARG A O 1
ATOM 570 N N . GLU A 1 73 ? 5.805 -4.555 11.684 1.00 91.38 73 GLU A N 1
ATOM 571 C CA . GLU A 1 73 ? 6.073 -5.106 10.348 1.00 91.38 73 GLU A CA 1
ATOM 572 C C . GLU A 1 73 ? 5.808 -4.072 9.248 1.00 91.38 73 GLU A C 1
ATOM 574 O O . GLU A 1 73 ? 6.629 -3.883 8.348 1.00 91.38 73 GLU A O 1
ATOM 579 N N . VAL A 1 74 ? 4.674 -3.373 9.335 1.00 93.62 74 VAL A N 1
ATOM 580 C CA . VAL A 1 74 ? 4.305 -2.334 8.370 1.00 93.62 74 VAL A CA 1
ATOM 581 C C . VAL A 1 74 ? 5.282 -1.163 8.429 1.00 93.62 74 VAL A C 1
ATOM 583 O O . VAL A 1 74 ? 5.721 -0.707 7.375 1.00 93.62 74 VAL A O 1
ATOM 586 N N . ALA A 1 75 ? 5.676 -0.717 9.626 1.00 93.12 75 ALA A N 1
ATOM 587 C CA . ALA A 1 75 ? 6.670 0.342 9.794 1.00 93.12 75 ALA A CA 1
ATOM 588 C C . ALA A 1 75 ? 8.022 -0.039 9.170 1.00 93.12 75 ALA A C 1
ATOM 590 O O . ALA A 1 75 ? 8.564 0.723 8.377 1.00 93.12 75 ALA A O 1
ATOM 591 N N . GLN A 1 76 ? 8.520 -1.255 9.416 1.00 92.31 76 GLN A N 1
ATOM 592 C CA . GLN A 1 76 ? 9.767 -1.738 8.810 1.00 92.31 76 GLN A CA 1
ATOM 593 C C . GLN A 1 76 ? 9.698 -1.796 7.278 1.00 92.31 76 GLN A C 1
ATOM 595 O O . GLN A 1 76 ? 10.685 -1.523 6.593 1.00 92.31 76 GLN A O 1
ATOM 600 N N . ASN A 1 77 ? 8.549 -2.176 6.717 1.00 90.81 77 ASN A N 1
ATOM 601 C CA . ASN A 1 77 ? 8.362 -2.188 5.268 1.00 90.81 77 ASN A CA 1
ATOM 602 C C . ASN A 1 77 ? 8.266 -0.770 4.693 1.00 90.81 77 ASN A C 1
ATOM 604 O O . ASN A 1 77 ? 8.824 -0.524 3.624 1.00 90.81 77 ASN A O 1
ATOM 608 N N . ALA A 1 78 ? 7.624 0.157 5.407 1.00 92.56 78 ALA A N 1
ATOM 609 C CA . ALA A 1 78 ? 7.572 1.567 5.038 1.00 92.56 78 ALA A CA 1
ATOM 610 C C . ALA A 1 78 ? 8.967 2.209 5.056 1.00 92.56 78 ALA A C 1
ATOM 612 O O . ALA A 1 78 ? 9.364 2.797 4.059 1.00 92.56 78 ALA A O 1
ATOM 613 N N . GLU A 1 79 ? 9.764 1.983 6.103 1.00 92.69 79 GLU A N 1
ATOM 614 C CA . GLU A 1 79 ? 11.148 2.471 6.192 1.00 92.69 79 GLU A CA 1
ATOM 615 C C . GLU A 1 79 ? 12.020 1.955 5.041 1.00 92.69 79 GLU A C 1
ATOM 617 O O . GLU A 1 79 ? 12.820 2.692 4.461 1.00 92.69 79 GLU A O 1
ATOM 622 N N . LYS A 1 80 ? 11.865 0.679 4.668 1.00 90.94 80 LYS A N 1
ATOM 623 C CA . LYS A 1 80 ? 12.564 0.122 3.503 1.00 90.94 80 LYS A CA 1
ATOM 624 C C . LYS A 1 80 ? 12.084 0.771 2.206 1.00 90.94 80 LYS A C 1
ATOM 626 O O . LYS A 1 80 ? 12.916 1.074 1.352 1.00 90.94 80 LYS A O 1
ATOM 631 N N . ALA A 1 81 ? 10.779 0.994 2.049 1.00 91.44 81 ALA A N 1
ATOM 632 C CA . ALA A 1 81 ? 10.248 1.701 0.890 1.00 91.44 81 ALA A CA 1
ATOM 633 C C . ALA A 1 81 ? 10.820 3.124 0.817 1.00 91.44 81 ALA A C 1
ATOM 635 O O . ALA A 1 81 ? 11.354 3.503 -0.220 1.00 91.44 81 ALA A O 1
ATOM 636 N N . ASP A 1 82 ? 10.826 3.873 1.916 1.00 92.00 82 ASP A N 1
ATOM 637 C CA . ASP A 1 82 ? 11.399 5.220 1.980 1.00 92.00 82 ASP A CA 1
ATOM 638 C C . ASP A 1 82 ? 12.899 5.223 1.665 1.00 92.00 82 ASP A C 1
ATOM 640 O O . ASP A 1 82 ? 13.394 6.085 0.940 1.00 92.00 82 ASP A O 1
ATOM 644 N N . LYS A 1 83 ? 13.641 4.216 2.126 1.00 90.50 83 LYS A N 1
ATOM 645 C CA . LYS A 1 83 ? 15.076 4.115 1.847 1.00 90.50 83 LYS A CA 1
ATOM 646 C C . LYS A 1 83 ? 15.394 3.842 0.375 1.00 90.50 83 LYS A C 1
ATOM 648 O O . LYS A 1 83 ? 16.392 4.353 -0.128 1.00 90.50 83 LYS A O 1
ATOM 653 N N . TYR A 1 84 ? 14.603 3.008 -0.301 1.00 87.56 84 TYR A N 1
ATOM 654 C CA . TYR A 1 84 ? 14.960 2.481 -1.626 1.00 87.56 84 TYR A CA 1
ATOM 655 C C . TYR A 1 84 ? 14.091 2.993 -2.781 1.00 87.56 84 TYR A C 1
ATOM 657 O O . TYR A 1 84 ? 14.494 2.868 -3.936 1.00 87.56 84 TYR A O 1
ATOM 665 N N . LEU A 1 85 ? 12.910 3.545 -2.500 1.00 88.94 85 LEU A N 1
ATOM 666 C CA . LEU A 1 85 ? 11.891 3.886 -3.501 1.00 88.94 85 LEU A CA 1
ATOM 667 C C . LEU A 1 85 ? 11.468 5.361 -3.474 1.00 88.94 85 LEU A C 1
ATOM 669 O O . LEU A 1 85 ? 10.586 5.733 -4.248 1.00 88.94 85 LEU A O 1
ATOM 673 N N . SER A 1 86 ? 12.093 6.195 -2.638 1.00 89.62 86 SER A N 1
ATOM 674 C CA . SER A 1 86 ? 11.840 7.642 -2.614 1.00 89.62 86 SER A CA 1
ATOM 675 C C . SER A 1 86 ? 12.142 8.309 -3.957 1.00 89.62 86 SER A C 1
ATOM 677 O O . SER A 1 86 ? 13.053 7.905 -4.687 1.00 89.62 86 SER A O 1
ATOM 679 N N . ILE A 1 87 ? 11.366 9.343 -4.285 1.00 86.44 87 ILE A N 1
ATOM 680 C CA . ILE A 1 87 ? 11.484 10.106 -5.533 1.00 86.44 87 ILE A CA 1
ATOM 681 C C . ILE A 1 87 ? 11.580 11.583 -5.163 1.00 86.44 87 ILE A C 1
ATOM 683 O O . ILE A 1 87 ? 10.581 12.201 -4.808 1.00 86.44 87 ILE A O 1
ATOM 687 N N . GLY A 1 88 ? 12.786 12.150 -5.238 1.00 85.31 88 GLY A N 1
ATOM 688 C CA . GLY A 1 88 ? 13.016 13.525 -4.793 1.00 85.31 88 GLY A CA 1
ATOM 689 C C . GLY A 1 88 ? 12.643 13.680 -3.317 1.00 85.31 88 GLY A C 1
ATOM 690 O O . GLY A 1 88 ? 13.234 13.023 -2.461 1.00 85.31 88 GLY A O 1
ATOM 691 N N . LYS A 1 89 ? 11.656 14.528 -3.029 1.00 87.06 89 LYS A N 1
ATOM 692 C CA . LYS A 1 89 ? 11.109 14.758 -1.683 1.00 87.06 89 LYS A CA 1
ATOM 693 C C . LYS A 1 89 ? 9.976 13.811 -1.289 1.00 87.06 89 LYS A C 1
ATOM 695 O O . LYS A 1 89 ? 9.625 13.781 -0.113 1.00 87.06 89 LYS A O 1
ATOM 700 N N . THR A 1 90 ? 9.410 13.063 -2.233 1.00 86.94 90 THR A N 1
ATOM 701 C CA . THR A 1 90 ? 8.303 12.140 -1.963 1.00 86.94 90 THR A CA 1
ATOM 702 C C . THR A 1 90 ? 8.840 10.872 -1.296 1.00 86.94 90 THR A C 1
ATOM 704 O O . THR A 1 90 ? 9.651 10.167 -1.918 1.00 86.94 90 THR A O 1
ATOM 707 N N . PRO A 1 91 ? 8.401 10.550 -0.061 1.00 90.94 91 PRO A N 1
ATOM 708 C CA . PRO A 1 91 ? 8.783 9.316 0.610 1.00 90.94 91 PRO A CA 1
ATOM 709 C C . PRO A 1 91 ? 8.354 8.102 -0.207 1.00 90.94 91 PRO A C 1
ATOM 711 O O . PRO A 1 91 ? 7.244 8.047 -0.739 1.00 90.94 91 PRO A O 1
ATOM 714 N N . GLY A 1 92 ? 9.224 7.101 -0.299 1.00 88.38 92 GLY A N 1
ATOM 715 C CA . GLY A 1 92 ? 8.951 5.874 -1.040 1.00 88.38 92 GLY A CA 1
ATOM 716 C C . GLY A 1 92 ? 7.654 5.185 -0.615 1.00 88.38 92 GLY A C 1
ATOM 717 O O . GLY A 1 92 ? 6.945 4.674 -1.472 1.00 88.38 92 GLY A O 1
ATOM 718 N N . SER A 1 93 ? 7.286 5.217 0.662 1.00 92.00 93 SER A N 1
ATOM 719 C CA . SER A 1 93 ? 6.037 4.662 1.196 1.00 92.00 93 SER A CA 1
ATOM 720 C C . SER A 1 93 ? 4.762 5.334 0.665 1.00 92.00 93 SER A C 1
ATOM 722 O O . SER A 1 93 ? 3.702 4.704 0.675 1.00 92.00 93 SER A O 1
ATOM 724 N N . GLU A 1 94 ? 4.851 6.557 0.141 1.00 91.25 94 GLU A N 1
ATOM 725 C CA . GLU A 1 94 ? 3.742 7.280 -0.504 1.00 91.25 94 GLU A CA 1
ATOM 726 C C . GLU A 1 94 ? 3.666 7.030 -2.019 1.00 91.25 94 GLU A C 1
ATOM 728 O O . GLU A 1 94 ? 2.680 7.375 -2.670 1.00 91.25 94 GLU A O 1
ATOM 733 N N . THR A 1 95 ? 4.688 6.390 -2.587 1.00 92.06 95 THR A N 1
ATOM 734 C CA . THR A 1 95 ? 4.738 6.039 -4.010 1.00 92.06 95 THR A CA 1
ATOM 735 C C . THR A 1 95 ? 3.931 4.773 -4.304 1.00 92.06 95 THR A C 1
ATOM 737 O O . THR A 1 95 ? 3.752 3.902 -3.445 1.00 92.06 95 THR A O 1
ATOM 740 N N . VAL A 1 96 ? 3.488 4.606 -5.551 1.00 91.75 96 VAL A N 1
ATOM 741 C CA . VAL A 1 96 ? 2.826 3.380 -6.020 1.00 91.75 96 VAL A CA 1
ATOM 742 C C . VAL A 1 96 ? 3.728 2.167 -5.781 1.00 91.75 96 VAL A C 1
ATOM 744 O O . VAL A 1 96 ? 3.257 1.142 -5.285 1.00 91.75 96 VAL A O 1
ATOM 747 N N . ARG A 1 97 ? 5.033 2.285 -6.063 1.00 90.88 97 ARG A N 1
ATOM 748 C CA . ARG A 1 97 ? 6.014 1.204 -5.840 1.00 90.88 97 ARG A CA 1
ATOM 749 C C . ARG A 1 97 ? 6.166 0.851 -4.364 1.00 90.88 97 ARG A C 1
ATOM 751 O O . ARG A 1 97 ? 6.254 -0.329 -4.031 1.00 90.88 97 ARG A O 1
ATOM 758 N N . GLY A 1 98 ? 6.179 1.841 -3.475 1.00 91.31 98 GLY A N 1
ATOM 759 C CA . GLY A 1 98 ? 6.251 1.591 -2.036 1.00 91.31 98 GLY A CA 1
ATOM 760 C C . GLY A 1 98 ? 4.981 0.966 -1.489 1.00 91.31 98 GLY A C 1
ATOM 761 O O . GLY A 1 98 ? 5.064 0.011 -0.722 1.00 91.31 98 GLY A O 1
ATOM 762 N N . LYS A 1 99 ? 3.804 1.408 -1.944 1.00 93.25 99 LYS A N 1
ATOM 763 C CA . LYS A 1 99 ? 2.534 0.761 -1.592 1.00 93.25 99 LYS A CA 1
ATOM 764 C C . LYS A 1 99 ? 2.506 -0.707 -2.025 1.00 93.25 99 LYS A C 1
ATOM 766 O O . LYS A 1 99 ? 2.099 -1.560 -1.235 1.00 93.25 99 LYS A O 1
ATOM 771 N N . MET A 1 100 ? 3.000 -1.020 -3.227 1.00 91.88 100 MET A N 1
ATOM 772 C CA . MET A 1 100 ? 3.176 -2.407 -3.674 1.00 91.88 100 MET A CA 1
ATOM 773 C C . MET A 1 100 ? 4.103 -3.184 -2.740 1.00 91.88 100 MET A C 1
ATOM 775 O O . MET A 1 100 ? 3.756 -4.282 -2.315 1.00 91.88 100 MET A O 1
ATOM 779 N N . MET A 1 101 ? 5.250 -2.607 -2.378 1.00 90.31 101 MET A N 1
ATOM 780 C CA . MET A 1 101 ? 6.202 -3.231 -1.461 1.00 90.31 101 MET A CA 1
ATOM 781 C C . MET A 1 101 ? 5.602 -3.486 -0.072 1.00 90.31 101 MET A C 1
ATOM 783 O O . MET A 1 101 ? 5.852 -4.531 0.524 1.00 90.31 101 MET A O 1
ATOM 787 N N . ILE A 1 102 ? 4.802 -2.552 0.442 1.00 92.19 102 ILE A N 1
ATOM 788 C CA . ILE A 1 102 ? 4.176 -2.655 1.762 1.00 92.19 102 ILE A CA 1
ATOM 789 C C . ILE A 1 102 ? 3.087 -3.730 1.773 1.00 92.19 102 ILE A C 1
ATOM 791 O O . ILE A 1 102 ? 3.022 -4.476 2.746 1.00 92.19 102 ILE A O 1
ATOM 795 N N . LEU A 1 103 ? 2.247 -3.822 0.733 1.00 91.62 103 LEU A N 1
ATOM 796 C CA . LEU A 1 103 ? 1.097 -4.740 0.688 1.00 91.62 103 LEU A CA 1
ATOM 797 C C . LEU A 1 103 ? 1.428 -6.136 0.152 1.00 91.62 103 LEU A C 1
ATOM 799 O O . LEU A 1 103 ? 0.872 -7.122 0.629 1.00 91.62 103 LEU A O 1
ATOM 803 N N . LEU A 1 104 ? 2.290 -6.218 -0.860 1.00 89.69 104 LEU A N 1
ATOM 804 C CA . LEU A 1 104 ? 2.618 -7.462 -1.568 1.00 89.69 104 LEU A CA 1
ATOM 805 C C . LEU A 1 104 ? 4.000 -8.002 -1.189 1.00 89.69 104 LEU A C 1
ATOM 807 O O . LEU A 1 104 ? 4.370 -9.098 -1.598 1.00 89.69 104 LEU A O 1
ATOM 811 N N . GLY A 1 105 ? 4.770 -7.236 -0.417 1.00 85.56 105 GLY A N 1
ATOM 812 C CA . GLY A 1 105 ? 6.147 -7.563 -0.085 1.00 85.56 105 GLY A CA 1
ATOM 813 C C . GLY A 1 105 ? 7.153 -7.118 -1.155 1.00 85.56 105 GLY A C 1
ATOM 814 O O . GLY A 1 105 ? 6.793 -6.568 -2.206 1.00 85.56 105 GLY A O 1
ATOM 815 N N . PRO A 1 106 ? 8.452 -7.325 -0.878 1.00 81.94 106 PRO A N 1
ATOM 816 C CA . PRO A 1 106 ? 9.527 -6.868 -1.745 1.00 81.94 106 PRO A CA 1
ATOM 817 C C . PRO A 1 106 ? 9.512 -7.610 -3.084 1.00 81.94 106 PRO A C 1
ATOM 819 O O . PRO A 1 106 ? 9.567 -8.837 -3.126 1.00 81.94 106 PRO A O 1
ATOM 822 N N . ALA A 1 107 ? 9.529 -6.854 -4.179 1.00 78.38 107 ALA A N 1
ATOM 823 C CA . ALA A 1 107 ? 9.836 -7.370 -5.506 1.00 78.38 107 ALA A CA 1
ATOM 824 C C . ALA A 1 107 ? 10.907 -6.506 -6.164 1.00 78.38 107 ALA A C 1
ATOM 826 O O . ALA A 1 107 ? 10.851 -5.275 -6.128 1.00 78.38 107 ALA A O 1
ATOM 827 N N . ALA A 1 108 ? 11.878 -7.163 -6.793 1.00 78.00 108 ALA A N 1
ATOM 828 C CA . ALA A 1 108 ? 12.788 -6.486 -7.699 1.00 78.00 108 ALA A CA 1
ATOM 829 C C . ALA A 1 108 ? 12.067 -6.213 -9.032 1.00 78.00 108 ALA A C 1
ATOM 831 O O . ALA A 1 108 ? 11.257 -7.039 -9.470 1.00 78.00 108 ALA A O 1
ATOM 832 N N . PRO A 1 109 ? 12.342 -5.080 -9.700 1.00 81.69 109 PRO A N 1
ATOM 833 C CA . PRO A 1 109 ? 11.845 -4.870 -11.048 1.00 81.69 109 PRO A CA 1
ATOM 834 C C . PRO A 1 109 ? 12.460 -5.917 -11.987 1.00 81.69 109 PRO A C 1
ATOM 836 O O . PRO A 1 109 ? 13.666 -6.152 -11.971 1.00 81.69 109 PRO A O 1
ATOM 839 N N . ALA A 1 110 ? 11.629 -6.522 -12.831 1.00 82.62 110 ALA A N 1
ATOM 840 C CA . ALA A 1 110 ? 12.059 -7.394 -13.918 1.00 82.62 110 ALA A CA 1
ATOM 841 C C . ALA A 1 110 ? 12.811 -6.610 -15.008 1.00 82.62 110 ALA A C 1
ATOM 843 O O . ALA A 1 110 ? 13.693 -7.154 -15.668 1.00 82.62 110 ALA A O 1
ATOM 844 N N . SER A 1 111 ? 12.477 -5.330 -15.200 1.00 86.38 111 SER A N 1
ATOM 845 C CA . SER A 1 111 ? 13.206 -4.430 -16.096 1.00 86.38 111 SER A CA 1
ATOM 846 C C . SER A 1 111 ? 13.028 -2.961 -15.706 1.00 86.38 111 SER A C 1
ATOM 848 O O . SER A 1 111 ? 12.057 -2.591 -15.041 1.00 86.38 111 SER A O 1
ATOM 850 N N . ALA A 1 112 ? 13.973 -2.122 -16.135 1.00 87.81 112 ALA A N 1
ATOM 851 C CA . ALA A 1 112 ? 13.903 -0.669 -16.028 1.00 87.81 112 ALA A CA 1
ATOM 852 C C . ALA A 1 112 ? 14.323 -0.041 -17.364 1.00 87.81 112 ALA A C 1
ATOM 854 O O . ALA A 1 112 ? 15.415 -0.307 -17.867 1.00 87.81 112 ALA A O 1
ATOM 855 N N . THR A 1 113 ? 13.466 0.793 -17.947 1.00 85.81 113 THR A N 1
ATOM 856 C CA . THR A 1 113 ? 13.702 1.437 -19.243 1.00 85.81 113 THR A CA 1
ATOM 857 C C . THR A 1 113 ? 13.622 2.948 -19.094 1.00 85.81 113 THR A C 1
ATOM 859 O O . THR A 1 113 ? 12.600 3.487 -18.679 1.00 85.81 113 THR A O 1
ATOM 862 N N . LYS A 1 114 ? 14.698 3.652 -19.461 1.00 83.94 114 LYS A N 1
ATOM 863 C CA . LYS A 1 114 ? 14.726 5.119 -19.485 1.00 83.94 114 LYS A CA 1
ATOM 864 C C . LYS A 1 114 ? 14.140 5.624 -20.802 1.00 83.94 114 LYS A C 1
ATOM 866 O O . LYS A 1 114 ? 14.637 5.280 -21.871 1.00 83.94 114 LYS A O 1
ATOM 871 N N . LYS A 1 115 ? 13.109 6.458 -20.724 1.00 81.12 115 LYS A N 1
ATOM 872 C CA . LYS A 1 115 ? 12.469 7.136 -21.854 1.00 81.12 115 LYS A CA 1
ATOM 873 C C . LYS A 1 115 ? 12.767 8.630 -21.755 1.00 81.12 115 LYS A C 1
ATOM 875 O O . LYS A 1 115 ? 12.637 9.217 -20.682 1.00 81.12 115 LYS A O 1
ATOM 880 N N . LYS A 1 116 ? 13.170 9.258 -22.863 1.00 71.88 116 LYS A N 1
ATOM 881 C CA . LYS A 1 116 ? 13.235 10.726 -22.931 1.00 71.88 116 LYS A CA 1
ATOM 882 C C . LYS A 1 116 ? 11.810 11.269 -22.843 1.00 71.88 116 LYS A C 1
ATOM 884 O O . LYS A 1 116 ? 10.937 10.793 -23.570 1.00 71.88 116 LYS A O 1
ATOM 889 N N . LYS A 1 117 ? 11.568 12.244 -21.971 1.00 66.69 117 LYS A N 1
ATOM 890 C CA . LYS A 1 117 ? 10.290 12.952 -21.926 1.00 66.69 117 LYS A CA 1
ATOM 891 C C . LYS A 1 117 ? 10.224 13.864 -23.152 1.00 66.69 117 LYS A C 1
ATOM 893 O O . LYS A 1 117 ? 10.953 14.845 -23.248 1.00 66.69 117 LYS A O 1
ATOM 898 N N . ALA A 1 118 ? 9.414 13.489 -24.137 1.00 52.88 118 ALA A N 1
ATOM 899 C CA . ALA A 1 118 ? 9.218 14.310 -25.323 1.00 52.88 118 ALA A CA 1
ATOM 900 C C . ALA A 1 118 ? 8.409 15.564 -24.945 1.00 52.88 118 ALA A C 1
ATOM 902 O O . ALA A 1 118 ? 7.287 15.437 -24.457 1.00 52.88 118 ALA A O 1
ATOM 903 N N . GLY A 1 119 ? 8.972 16.755 -25.176 1.00 52.81 119 GLY A N 1
ATOM 904 C CA . GLY A 1 119 ? 8.208 18.009 -25.189 1.00 52.81 119 GLY A CA 1
ATOM 905 C C . GLY A 1 119 ? 8.416 18.994 -24.036 1.00 52.81 119 GLY A C 1
ATOM 906 O O . GLY A 1 119 ? 7.633 19.931 -23.929 1.00 52.81 119 GLY A O 1
ATOM 907 N N . GLU A 1 120 ? 9.442 18.855 -23.194 1.00 43.03 120 GLU A N 1
ATOM 908 C CA . GLU A 1 120 ? 9.769 19.903 -22.215 1.00 43.03 120 GLU A CA 1
ATOM 909 C C . GLU A 1 120 ? 10.807 20.866 -22.809 1.00 43.03 120 GLU A C 1
ATOM 911 O O . GLU A 1 120 ? 12.012 20.701 -22.640 1.00 43.03 120 GLU A O 1
ATOM 916 N N . VAL A 1 121 ? 10.332 21.851 -23.577 1.00 47.12 121 VAL A N 1
ATOM 917 C CA . VAL A 1 121 ? 11.158 22.986 -24.010 1.00 47.12 121 VAL A CA 1
ATOM 918 C C . VAL A 1 121 ? 11.302 23.909 -22.799 1.00 47.12 121 VAL A C 1
ATOM 920 O O . VAL A 1 121 ? 10.410 24.713 -22.530 1.00 47.12 121 VAL A O 1
ATOM 923 N N . HIS A 1 122 ? 12.383 23.787 -22.024 1.00 43.00 122 HIS A N 1
ATOM 924 C CA . HIS A 1 122 ? 12.702 24.825 -21.046 1.00 43.00 122 HIS A CA 1
ATOM 925 C C . HIS A 1 122 ? 13.133 26.080 -21.811 1.00 43.00 122 HIS A C 1
ATOM 927 O O . HIS A 1 122 ? 14.209 26.118 -22.403 1.00 43.00 122 HIS A O 1
ATOM 933 N N . MET A 1 123 ? 12.291 27.114 -21.805 1.00 41.00 123 MET A N 1
ATOM 934 C CA . MET A 1 123 ? 12.747 28.468 -22.118 1.00 41.00 123 MET A CA 1
ATOM 935 C C . MET A 1 123 ? 13.758 28.853 -21.033 1.00 41.00 123 MET A C 1
ATOM 937 O O . MET A 1 123 ? 13.397 28.941 -19.857 1.00 41.00 123 MET A O 1
ATOM 941 N N . ALA A 1 124 ? 15.025 29.031 -21.402 1.00 40.47 124 ALA A N 1
ATOM 942 C CA . ALA A 1 124 ? 16.040 29.505 -20.472 1.00 40.47 124 ALA A CA 1
ATOM 943 C C . ALA A 1 124 ? 15.612 30.872 -19.894 1.00 40.47 124 ALA A C 1
ATOM 945 O O . ALA A 1 124 ? 15.209 31.757 -20.659 1.00 40.47 124 ALA A O 1
ATOM 946 N N . PRO A 1 125 ? 15.689 31.092 -18.567 1.00 41.25 125 PRO A N 1
ATOM 947 C CA . PRO A 1 125 ? 15.441 32.404 -17.986 1.00 41.25 125 PRO A CA 1
ATOM 948 C C . PRO A 1 125 ? 16.612 33.315 -18.371 1.00 41.25 125 PRO A C 1
ATOM 950 O O . PRO A 1 125 ? 17.664 33.299 -17.740 1.00 41.25 125 PRO A O 1
ATOM 953 N N . GLY A 1 126 ? 16.451 34.056 -19.465 1.00 46.03 126 GLY A N 1
ATOM 954 C CA . GLY A 1 126 ? 17.506 34.921 -19.993 1.00 46.03 126 GLY A CA 1
ATOM 955 C C . GLY A 1 126 ? 17.419 35.239 -21.481 1.00 46.03 126 GLY A C 1
ATOM 956 O O . GLY A 1 126 ? 18.124 36.143 -21.925 1.00 46.03 126 GLY A O 1
ATOM 957 N N . THR A 1 127 ? 16.550 34.579 -22.258 1.00 43.72 127 THR A N 1
ATOM 958 C CA . THR A 1 127 ? 16.269 35.037 -23.625 1.00 43.72 127 THR A CA 1
ATOM 959 C C . THR A 1 127 ? 15.459 36.324 -23.547 1.00 43.72 127 THR A C 1
ATOM 961 O O . THR A 1 127 ? 14.233 36.322 -23.454 1.00 43.72 127 THR A O 1
ATOM 964 N N . VAL A 1 128 ? 16.171 37.448 -23.539 1.00 39.75 128 VAL A N 1
ATOM 965 C CA . VAL A 1 128 ? 15.609 38.748 -23.878 1.00 39.75 128 VAL A CA 1
ATOM 966 C C . VAL A 1 128 ? 14.866 38.590 -25.203 1.00 39.75 128 VAL A C 1
ATOM 968 O O . VAL A 1 128 ? 15.448 38.162 -26.198 1.00 39.75 128 VAL A O 1
ATOM 971 N N . MET A 1 129 ? 13.566 38.885 -25.204 1.00 39.38 129 MET A N 1
ATOM 972 C CA . MET A 1 129 ? 12.812 39.094 -26.438 1.00 39.38 129 MET A CA 1
ATOM 973 C C . MET A 1 129 ? 13.466 40.283 -27.143 1.00 39.38 129 MET A C 1
ATOM 975 O O . MET A 1 129 ? 13.176 41.438 -26.834 1.00 39.38 129 MET A O 1
ATOM 979 N N . GLY A 1 130 ? 14.421 39.994 -28.029 1.00 45.94 130 GLY A N 1
ATOM 980 C CA . GLY A 1 130 ? 14.898 40.957 -29.005 1.00 45.94 130 GLY A CA 1
ATOM 981 C C . GLY A 1 130 ? 13.687 41.439 -29.791 1.00 45.94 130 GLY A C 1
ATOM 982 O O . GLY A 1 130 ? 12.845 40.640 -30.189 1.00 45.94 130 GLY A O 1
ATOM 983 N N . THR A 1 131 ? 13.570 42.748 -29.960 1.00 40.91 131 THR A N 1
ATOM 984 C CA . THR A 1 131 ? 12.439 43.456 -30.576 1.00 40.91 131 THR A CA 1
ATOM 985 C C . THR A 1 131 ? 12.299 43.214 -32.088 1.00 40.91 131 THR A C 1
ATOM 987 O O . THR A 1 131 ? 11.847 44.099 -32.810 1.00 40.91 131 THR A O 1
ATOM 990 N N . ASP A 1 132 ? 12.707 42.049 -32.588 1.00 44.66 132 ASP A N 1
ATOM 991 C CA . ASP A 1 132 ? 12.569 41.662 -33.987 1.00 44.66 132 ASP A CA 1
ATOM 992 C C . ASP A 1 132 ? 11.301 40.810 -34.153 1.00 44.66 132 ASP A C 1
ATOM 994 O O . ASP A 1 132 ? 11.112 39.794 -33.488 1.00 44.66 132 ASP A O 1
ATOM 998 N N . LEU A 1 133 ? 10.400 41.258 -35.027 1.00 44.19 133 LEU A N 1
ATOM 999 C CA . LEU A 1 133 ? 9.078 40.678 -35.303 1.00 44.19 133 LEU A CA 1
ATOM 1000 C C . LEU A 1 133 ? 9.138 39.378 -36.128 1.00 44.19 133 LEU A C 1
ATOM 1002 O O . LEU A 1 133 ? 8.131 38.934 -36.683 1.00 44.19 133 LEU A O 1
ATOM 1006 N N . SER A 1 134 ? 10.305 38.751 -36.201 1.00 51.44 134 SER A N 1
ATOM 1007 C CA . SER A 1 134 ? 10.522 37.490 -36.894 1.00 51.44 134 SER A CA 1
ATOM 1008 C C . SER A 1 134 ? 10.376 36.348 -35.884 1.00 51.44 134 SER A C 1
ATOM 1010 O O . SER A 1 134 ? 11.245 36.130 -35.046 1.00 51.44 134 SER A O 1
ATOM 1012 N N . GLY A 1 135 ? 9.233 35.653 -35.914 1.00 45.22 135 GLY A N 1
ATOM 1013 C CA . GLY A 1 135 ? 8.973 34.504 -35.038 1.00 45.22 135 GLY A CA 1
ATOM 1014 C C . GLY A 1 135 ? 10.049 33.408 -35.149 1.00 45.22 135 GLY A C 1
ATOM 1015 O O . GLY A 1 135 ? 10.780 33.365 -36.141 1.00 45.22 135 GLY A O 1
ATOM 1016 N N . PRO A 1 136 ? 10.150 32.507 -34.153 1.00 50.94 136 PRO A N 1
ATOM 1017 C CA . PRO A 1 136 ? 11.217 31.509 -34.095 1.00 50.94 136 PRO A CA 1
ATOM 1018 C C . PRO A 1 136 ? 11.212 30.626 -35.346 1.00 50.94 136 PRO A C 1
ATOM 1020 O O . PRO A 1 136 ? 10.175 30.075 -35.729 1.00 50.94 136 PRO A O 1
ATOM 1023 N N . THR A 1 137 ? 12.369 30.493 -35.995 1.00 57.69 137 THR A N 1
ATOM 1024 C CA . THR A 1 137 ? 12.494 29.682 -37.208 1.00 57.69 137 THR A CA 1
ATOM 1025 C C . THR A 1 137 ? 12.535 28.191 -36.862 1.00 57.69 137 THR A C 1
ATOM 1027 O O . THR A 1 137 ? 12.891 27.795 -35.749 1.00 57.69 137 THR A O 1
ATOM 1030 N N . MET A 1 138 ? 12.208 27.319 -37.826 1.00 52.81 138 MET A N 1
ATOM 1031 C CA . MET A 1 138 ? 12.352 25.866 -37.638 1.00 52.81 138 MET A CA 1
ATOM 1032 C C . MET A 1 138 ? 13.795 25.466 -37.286 1.00 52.81 138 MET A C 1
ATOM 1034 O O . MET A 1 138 ? 13.989 24.491 -36.565 1.00 52.81 138 MET A O 1
ATOM 1038 N N . GLN A 1 139 ? 14.792 26.235 -37.737 1.00 54.03 139 GLN A N 1
ATOM 1039 C CA . GLN A 1 139 ? 16.197 26.034 -37.383 1.00 54.03 139 GLN A CA 1
ATOM 1040 C C . GLN A 1 139 ? 16.468 26.339 -35.902 1.00 54.03 139 GLN A C 1
ATOM 1042 O O . GLN A 1 139 ? 17.154 25.557 -35.247 1.00 54.03 139 GLN A O 1
ATOM 1047 N N . ASP A 1 140 ? 15.877 27.405 -35.355 1.00 54.44 140 ASP A N 1
ATOM 1048 C CA . ASP A 1 140 ? 16.014 27.776 -33.937 1.00 54.44 140 ASP A CA 1
ATOM 1049 C C . ASP A 1 140 ? 15.342 26.745 -33.024 1.00 54.44 140 ASP A C 1
ATOM 1051 O O . ASP A 1 140 ? 15.895 26.350 -31.996 1.00 54.44 140 ASP A O 1
ATOM 1055 N N . MET A 1 141 ? 14.183 26.221 -33.438 1.00 59.09 141 MET A N 1
ATOM 1056 C CA . MET A 1 141 ? 13.524 25.113 -32.740 1.00 59.09 141 MET A CA 1
ATOM 1057 C C . MET A 1 141 ? 14.371 23.833 -32.773 1.00 59.09 141 MET A C 1
ATOM 1059 O O . MET A 1 141 ? 14.458 23.110 -31.776 1.00 59.09 141 MET A O 1
ATOM 1063 N N . GLN A 1 142 ? 15.025 23.544 -33.899 1.00 57.88 142 GLN A N 1
ATOM 1064 C CA . GLN A 1 142 ? 15.880 22.368 -34.050 1.00 57.88 142 GLN A CA 1
ATOM 1065 C C . GLN A 1 142 ? 17.189 22.510 -33.258 1.00 57.88 142 GLN A C 1
ATOM 1067 O O . GLN A 1 142 ? 17.652 21.532 -32.674 1.00 57.88 142 GLN A O 1
ATOM 1072 N N . ALA A 1 143 ? 17.749 23.717 -33.154 1.00 55.16 143 ALA A N 1
ATOM 1073 C CA . ALA A 1 143 ? 18.901 24.015 -32.305 1.00 55.16 143 ALA A CA 1
ATOM 1074 C C . ALA A 1 143 ? 18.558 23.898 -30.810 1.00 55.16 143 ALA A C 1
ATOM 1076 O O . ALA A 1 143 ? 19.288 23.238 -30.076 1.00 55.16 143 ALA A O 1
ATOM 1077 N N . ALA A 1 144 ? 17.402 24.410 -30.372 1.00 53.59 144 ALA A N 1
ATOM 1078 C CA . ALA A 1 144 ? 16.923 24.274 -28.990 1.00 53.59 144 ALA A CA 1
ATOM 1079 C C . ALA A 1 144 ? 16.628 22.815 -28.583 1.00 53.59 144 ALA A C 1
ATOM 1081 O O . ALA A 1 144 ? 16.740 22.448 -27.412 1.00 53.59 144 ALA A O 1
ATOM 1082 N N . THR A 1 145 ? 16.273 21.965 -29.553 1.00 54.41 145 THR A N 1
ATOM 1083 C CA . THR A 1 145 ? 16.089 20.517 -29.343 1.00 54.41 145 THR A CA 1
ATOM 1084 C C . THR A 1 145 ? 17.427 19.775 -29.211 1.00 54.41 145 THR A C 1
ATOM 1086 O O . THR A 1 145 ? 17.483 18.705 -28.606 1.00 54.41 145 THR A O 1
ATOM 1089 N N . ASN A 1 146 ? 18.505 20.336 -29.768 1.00 53.09 146 ASN A N 1
ATOM 1090 C CA . ASN A 1 146 ? 19.843 19.744 -29.789 1.00 53.09 146 ASN A CA 1
ATOM 1091 C C . ASN A 1 146 ? 20.812 20.378 -28.771 1.00 53.09 146 ASN A C 1
ATOM 1093 O O . ASN A 1 146 ? 21.967 19.959 -28.714 1.00 53.09 146 ASN A O 1
ATOM 1097 N N . ASP A 1 147 ? 20.366 21.355 -27.974 1.00 50.28 147 ASP A N 1
ATOM 1098 C CA . ASP A 1 147 ? 21.183 22.015 -26.954 1.00 50.28 147 ASP A CA 1
ATOM 1099 C C . ASP A 1 147 ? 21.426 21.082 -25.743 1.00 50.28 147 ASP A C 1
ATOM 1101 O O . ASP A 1 147 ? 20.475 20.713 -25.042 1.00 50.28 147 ASP A O 1
ATOM 1105 N N . PRO A 1 148 ? 22.685 20.693 -25.453 1.00 43.16 148 PRO A N 1
ATOM 1106 C CA . PRO A 1 148 ? 23.038 19.873 -24.293 1.00 43.16 148 PRO A CA 1
ATOM 1107 C C . PRO A 1 148 ? 22.841 20.580 -22.938 1.00 43.16 148 PRO A C 1
ATOM 1109 O O . PRO A 1 148 ? 22.959 19.923 -21.903 1.00 43.16 148 PRO A O 1
ATOM 1112 N N . GLY A 1 149 ? 22.534 21.886 -22.919 1.00 43.97 149 GLY A N 1
ATOM 1113 C CA . GLY A 1 149 ? 22.159 22.646 -21.720 1.00 43.97 149 GLY A CA 1
ATOM 1114 C C . GLY A 1 149 ? 20.687 22.513 -21.309 1.00 43.97 149 GLY A C 1
ATOM 1115 O O . GLY A 1 149 ? 20.312 22.933 -20.213 1.00 43.97 149 GLY A O 1
ATOM 1116 N N . ASN A 1 150 ? 19.846 21.903 -22.149 1.00 47.12 150 ASN A N 1
ATOM 1117 C CA . ASN A 1 150 ? 18.437 21.683 -21.854 1.00 47.12 150 ASN A CA 1
ATOM 1118 C C . ASN A 1 150 ? 18.305 20.395 -21.027 1.00 47.12 150 ASN A C 1
ATOM 1120 O O . ASN A 1 150 ? 18.615 19.304 -21.515 1.00 47.12 150 ASN A O 1
ATOM 1124 N N . ALA A 1 151 ? 17.904 20.508 -19.756 1.00 48.38 151 ALA A N 1
ATOM 1125 C CA . ALA A 1 151 ? 17.779 19.373 -18.844 1.00 48.38 151 ALA A CA 1
ATOM 1126 C C . ALA A 1 151 ? 16.790 18.346 -19.419 1.00 48.38 151 ALA A C 1
ATOM 1128 O O . ALA A 1 151 ? 15.581 18.439 -19.221 1.00 48.38 151 ALA A O 1
ATOM 1129 N N . THR A 1 152 ? 17.310 17.367 -20.165 1.00 54.09 152 THR A N 1
ATOM 1130 C CA . THR A 1 152 ? 16.520 16.273 -20.723 1.00 54.09 152 THR A CA 1
ATOM 1131 C C . THR A 1 152 ? 15.957 15.499 -19.540 1.00 54.09 152 THR A C 1
ATOM 1133 O O . THR A 1 152 ? 16.670 14.738 -18.885 1.00 54.09 152 THR A O 1
ATOM 1136 N N . THR A 1 153 ? 14.684 15.715 -19.226 1.00 63.62 153 THR A N 1
ATOM 1137 C CA . THR A 1 153 ? 13.998 14.961 -18.187 1.00 63.62 153 THR A CA 1
ATOM 1138 C C . THR A 1 153 ? 13.749 13.548 -18.715 1.00 63.62 153 THR A C 1
ATOM 1140 O O . THR A 1 153 ? 13.235 13.330 -19.816 1.00 63.62 153 THR A O 1
ATOM 1143 N N . PHE A 1 154 ? 14.187 12.551 -17.950 1.00 74.50 154 PHE A N 1
ATOM 1144 C CA . PHE A 1 154 ? 13.999 11.142 -18.282 1.00 74.50 154 PHE A CA 1
ATOM 1145 C C . PHE A 1 154 ? 12.911 10.560 -17.388 1.00 74.50 154 PHE A C 1
ATOM 1147 O O . PHE A 1 154 ? 12.990 10.667 -16.167 1.00 74.50 154 PHE A O 1
ATOM 1154 N N . ILE A 1 155 ? 11.934 9.894 -17.996 1.00 84.94 155 ILE A N 1
ATOM 1155 C CA . ILE A 1 155 ? 10.975 9.051 -17.283 1.00 84.94 155 ILE A CA 1
ATOM 1156 C C . ILE A 1 155 ? 11.556 7.643 -17.252 1.00 84.94 155 ILE A C 1
ATOM 1158 O O . ILE A 1 155 ? 11.956 7.111 -18.288 1.00 84.94 155 ILE A O 1
ATOM 1162 N N . THR A 1 156 ? 11.616 7.023 -16.077 1.00 87.19 156 THR A N 1
ATOM 1163 C CA . THR A 1 156 ? 12.032 5.617 -15.969 1.00 87.19 156 THR A CA 1
ATOM 1164 C C . THR A 1 156 ? 10.798 4.743 -15.812 1.00 87.19 156 THR A C 1
ATOM 1166 O O . THR A 1 156 ? 10.065 4.875 -14.839 1.00 87.19 156 THR A O 1
ATOM 1169 N N . GLU A 1 157 ? 10.560 3.849 -16.766 1.00 89.88 157 GLU A N 1
ATOM 1170 C CA . GLU A 1 157 ? 9.519 2.829 -16.679 1.00 89.88 157 GLU A CA 1
ATOM 1171 C C . GLU A 1 157 ? 10.096 1.568 -16.030 1.00 89.88 157 GLU A C 1
ATOM 1173 O O . GLU A 1 157 ? 11.002 0.939 -16.576 1.00 89.88 157 GLU A O 1
ATOM 1178 N N . TYR A 1 158 ? 9.576 1.197 -14.866 1.00 90.31 158 TYR A N 1
ATOM 1179 C CA . TYR A 1 158 ? 9.899 -0.042 -14.170 1.00 90.31 158 TYR A CA 1
ATOM 1180 C C . TYR A 1 158 ? 8.810 -1.078 -14.427 1.00 90.31 158 TYR A C 1
ATOM 1182 O O . TYR A 1 158 ? 7.629 -0.800 -14.225 1.00 90.31 158 TYR A O 1
ATOM 1190 N N . THR A 1 159 ? 9.198 -2.288 -14.818 1.00 91.00 159 THR A N 1
ATOM 1191 C CA . THR A 1 159 ? 8.284 -3.433 -14.889 1.00 91.00 159 THR A CA 1
ATOM 1192 C C . THR A 1 159 ? 8.517 -4.320 -13.676 1.00 91.00 159 THR A C 1
ATOM 1194 O O . THR A 1 159 ? 9.609 -4.852 -13.513 1.00 91.00 159 THR A O 1
ATOM 1197 N N . TYR A 1 160 ? 7.503 -4.504 -12.840 1.00 89.69 160 TYR A N 1
ATOM 1198 C CA . TYR A 1 160 ? 7.505 -5.425 -11.706 1.00 89.69 160 TYR A CA 1
ATOM 1199 C C . TYR A 1 160 ? 6.728 -6.685 -12.062 1.00 89.69 160 TYR A C 1
ATOM 1201 O O . TYR A 1 160 ? 5.637 -6.591 -12.622 1.00 89.69 160 TYR A O 1
ATOM 1209 N N . THR A 1 161 ? 7.262 -7.849 -11.696 1.00 90.12 161 THR A N 1
ATOM 1210 C CA . THR A 1 161 ? 6.579 -9.135 -11.868 1.00 90.12 161 THR A CA 1
ATOM 1211 C C . THR A 1 161 ? 6.533 -9.860 -10.534 1.00 90.12 161 THR A C 1
ATOM 1213 O O . THR A 1 161 ? 7.571 -10.192 -9.969 1.00 90.12 161 THR A O 1
ATOM 1216 N N . TYR A 1 162 ? 5.324 -10.126 -10.051 1.00 88.25 162 TYR A N 1
ATOM 1217 C CA . TYR A 1 162 ? 5.077 -10.928 -8.861 1.00 88.25 162 TYR A CA 1
ATOM 1218 C C . TYR A 1 162 ? 4.631 -12.330 -9.288 1.00 88.25 162 TYR A C 1
ATOM 1220 O O . TYR A 1 162 ? 3.632 -12.453 -10.009 1.00 88.25 162 TYR A O 1
ATOM 1228 N N . PRO A 1 163 ? 5.338 -13.396 -8.874 1.00 88.00 163 PRO A N 1
ATOM 1229 C CA . PRO A 1 163 ? 4.894 -14.756 -9.141 1.00 88.00 163 PRO A CA 1
ATOM 1230 C C . PRO A 1 163 ? 3.607 -15.052 -8.363 1.00 88.00 163 PRO A C 1
ATOM 1232 O O . PRO A 1 163 ? 3.399 -14.516 -7.276 1.00 88.00 163 PRO A O 1
ATOM 1235 N N . ALA A 1 164 ? 2.769 -15.956 -8.880 1.00 88.38 164 ALA A N 1
ATOM 1236 C CA . ALA A 1 164 ? 1.499 -16.319 -8.239 1.00 88.38 164 ALA A CA 1
ATOM 1237 C C . ALA A 1 164 ? 1.673 -16.771 -6.774 1.00 88.38 164 ALA A C 1
ATOM 1239 O O . ALA A 1 164 ? 0.834 -16.468 -5.935 1.00 88.38 164 ALA A O 1
ATOM 1240 N N . ALA A 1 165 ? 2.790 -17.439 -6.462 1.00 86.31 165 ALA A N 1
ATOM 1241 C CA . ALA A 1 165 ? 3.116 -17.909 -5.116 1.00 86.31 165 ALA A CA 1
ATOM 1242 C C . ALA A 1 165 ? 3.428 -16.785 -4.107 1.00 86.31 165 ALA A C 1
ATOM 1244 O O . ALA A 1 165 ? 3.337 -17.013 -2.906 1.00 86.31 165 ALA A O 1
ATOM 1245 N N . ALA A 1 166 ? 3.806 -15.591 -4.576 1.00 83.81 166 ALA A N 1
ATOM 1246 C CA . ALA A 1 166 ? 4.075 -14.428 -3.725 1.00 83.81 166 ALA A CA 1
ATOM 1247 C C . ALA A 1 166 ? 2.834 -13.542 -3.518 1.00 83.81 166 ALA A C 1
ATOM 1249 O O . ALA A 1 166 ? 2.898 -12.543 -2.808 1.00 83.81 166 ALA A O 1
ATOM 1250 N N . LEU A 1 167 ? 1.716 -13.877 -4.163 1.00 88.56 167 LEU A N 1
ATOM 1251 C CA . LEU A 1 167 ? 0.475 -13.114 -4.111 1.00 88.56 167 LEU A CA 1
ATOM 1252 C C . LEU A 1 167 ? -0.563 -13.830 -3.239 1.00 88.56 167 LEU A C 1
ATOM 1254 O O . LEU A 1 167 ? -0.425 -15.025 -2.965 1.00 88.56 167 LEU A O 1
ATOM 1258 N N . PRO A 1 168 ? -1.629 -13.128 -2.812 1.00 87.12 168 PRO A N 1
ATOM 1259 C CA . PRO A 1 168 ? -2.730 -13.764 -2.104 1.00 87.12 168 PRO A CA 1
ATOM 1260 C C . PRO A 1 168 ? -3.253 -14.980 -2.892 1.00 87.12 168 PRO A C 1
ATOM 1262 O O . PRO A 1 168 ? -3.553 -14.828 -4.082 1.00 87.12 168 PRO A O 1
ATOM 1265 N N . PRO A 1 169 ? -3.423 -16.163 -2.266 1.00 84.81 169 PRO A N 1
ATOM 1266 C CA . PRO A 1 169 ? -3.819 -17.388 -2.972 1.00 84.81 169 PRO A CA 1
ATOM 1267 C C . PRO A 1 169 ? -5.105 -17.239 -3.795 1.00 84.81 169 PRO A C 1
ATOM 1269 O O . PRO A 1 169 ? -5.234 -17.823 -4.867 1.00 84.81 169 PRO A O 1
ATOM 1272 N N . ALA A 1 170 ? -6.027 -16.389 -3.332 1.00 88.25 170 ALA A N 1
ATOM 1273 C CA . ALA A 1 170 ? -7.281 -16.071 -4.010 1.00 88.25 170 ALA A CA 1
ATOM 1274 C C . ALA A 1 170 ? -7.112 -15.364 -5.372 1.00 88.25 170 ALA A C 1
ATOM 1276 O O . ALA A 1 170 ? -8.057 -15.326 -6.159 1.00 88.25 170 ALA A O 1
ATOM 1277 N N . TYR A 1 171 ? -5.942 -14.788 -5.666 1.00 90.56 171 TYR A N 1
ATOM 1278 C CA . TYR A 1 171 ? -5.662 -14.168 -6.962 1.00 90.56 171 TYR A CA 1
ATOM 1279 C C . TYR A 1 171 ? -5.266 -15.196 -8.033 1.00 90.56 171 TYR A C 1
ATOM 1281 O O . TYR A 1 171 ? -5.673 -15.070 -9.187 1.00 90.56 171 TYR A O 1
ATOM 1289 N N . GLY A 1 172 ? -4.495 -16.221 -7.655 1.00 85.50 172 GLY A N 1
ATOM 1290 C CA . GLY A 1 172 ? -4.261 -17.426 -8.462 1.00 85.50 172 GLY A CA 1
ATOM 1291 C C . GLY A 1 172 ? -3.394 -17.286 -9.724 1.00 85.50 172 GLY A C 1
ATOM 1292 O O . GLY A 1 172 ? -3.223 -18.272 -10.436 1.00 85.50 172 GLY A O 1
ATOM 1293 N N . LYS A 1 173 ? -2.833 -16.109 -10.032 1.00 90.50 173 LYS A N 1
ATOM 1294 C CA . LYS A 1 173 ? -1.977 -15.888 -11.218 1.00 90.50 173 LYS A CA 1
ATOM 1295 C C . LYS A 1 173 ? -0.826 -14.922 -10.934 1.00 90.50 173 LYS A C 1
ATOM 1297 O O . LYS A 1 173 ? -0.815 -14.268 -9.899 1.00 90.50 173 LYS A O 1
ATOM 1302 N N . ALA A 1 174 ? 0.153 -14.839 -11.836 1.00 88.69 174 ALA A N 1
ATOM 1303 C CA . ALA A 1 174 ? 1.214 -13.836 -11.741 1.00 88.69 174 ALA A CA 1
ATOM 1304 C C . ALA A 1 174 ? 0.666 -12.429 -12.044 1.00 88.69 174 ALA A C 1
ATOM 1306 O O . ALA A 1 174 ? -0.293 -12.276 -12.803 1.00 88.69 174 ALA A O 1
ATOM 1307 N N . LEU A 1 175 ? 1.277 -11.403 -11.457 1.00 90.50 175 LEU A N 1
ATOM 1308 C CA . LEU A 1 175 ? 0.931 -10.000 -11.682 1.00 90.50 175 LEU A CA 1
ATOM 1309 C C . LEU A 1 175 ? 2.125 -9.282 -12.310 1.00 90.50 175 LEU A C 1
ATOM 1311 O O . LEU A 1 175 ? 3.219 -9.313 -11.750 1.00 90.50 175 LEU A O 1
ATOM 1315 N N . THR A 1 176 ? 1.904 -8.598 -13.431 1.00 90.31 176 THR A N 1
ATOM 1316 C CA . THR A 1 176 ? 2.908 -7.726 -14.051 1.00 90.31 176 THR A CA 1
ATOM 1317 C C . THR A 1 176 ? 2.407 -6.292 -14.052 1.00 90.31 176 THR A C 1
ATOM 1319 O O . THR A 1 176 ? 1.349 -5.998 -14.600 1.00 90.31 176 THR A O 1
ATOM 1322 N N . VAL A 1 177 ? 3.184 -5.390 -13.457 1.00 91.06 177 VAL A N 1
ATOM 1323 C CA . VAL A 1 177 ? 2.830 -3.978 -13.300 1.00 91.06 177 VAL A CA 1
ATOM 1324 C C . VAL A 1 177 ? 3.932 -3.114 -13.884 1.00 91.06 177 VAL A C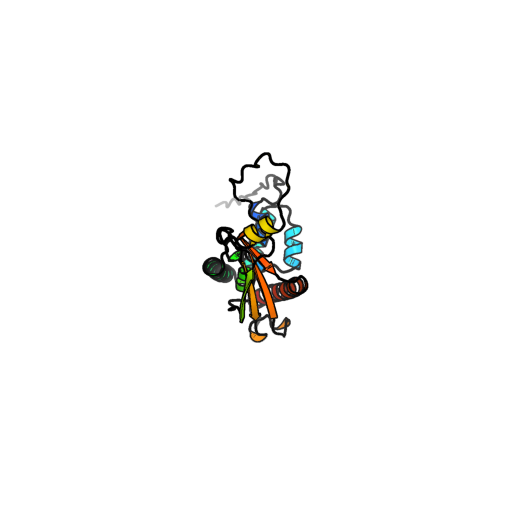 1
ATOM 1326 O O . VAL A 1 177 ? 5.104 -3.288 -13.563 1.00 91.06 177 VAL A O 1
ATOM 1329 N N . LYS A 1 178 ? 3.559 -2.161 -14.736 1.00 91.19 178 LYS A N 1
ATOM 1330 C CA . LYS A 1 178 ? 4.477 -1.180 -15.316 1.00 91.19 178 LYS A CA 1
ATOM 1331 C C . LYS A 1 178 ? 4.239 0.186 -14.691 1.00 91.19 178 LYS A C 1
ATOM 1333 O O . LYS A 1 178 ? 3.125 0.711 -14.791 1.00 91.19 178 LYS A O 1
ATOM 1338 N N . ILE A 1 179 ? 5.277 0.743 -14.082 1.00 91.50 179 ILE A N 1
ATOM 1339 C CA . ILE A 1 179 ? 5.235 1.999 -13.338 1.00 91.50 179 ILE A CA 1
ATOM 1340 C C . ILE A 1 179 ? 6.187 2.997 -13.975 1.00 91.50 179 ILE A C 1
ATOM 1342 O O . ILE A 1 179 ? 7.379 2.732 -14.106 1.00 91.50 179 ILE A O 1
ATOM 1346 N N . GLU A 1 180 ? 5.657 4.153 -14.342 1.00 90.62 180 GLU A N 1
ATOM 1347 C CA . GLU A 1 180 ? 6.434 5.296 -14.795 1.00 90.62 180 GLU A CA 1
ATOM 1348 C C . GLU A 1 180 ? 6.848 6.140 -13.598 1.00 90.62 180 GLU A C 1
ATOM 1350 O O . GLU A 1 180 ? 6.008 6.520 -12.787 1.00 90.62 180 GLU A O 1
ATOM 1355 N N . VAL A 1 181 ? 8.134 6.460 -13.516 1.00 89.81 181 VAL A N 1
ATOM 1356 C CA . VAL A 1 181 ? 8.712 7.343 -12.504 1.00 89.81 181 VAL A CA 1
ATOM 1357 C C . VAL A 1 181 ? 9.177 8.609 -13.200 1.00 89.81 181 VAL A C 1
ATOM 1359 O O . VAL A 1 181 ? 10.079 8.552 -14.042 1.00 89.81 181 VAL A O 1
ATOM 1362 N N . ASP A 1 182 ? 8.564 9.737 -12.848 1.00 87.19 182 ASP A N 1
ATOM 1363 C CA . ASP A 1 182 ? 8.943 11.065 -13.326 1.00 87.19 182 ASP A CA 1
ATOM 1364 C C . ASP A 1 182 ? 9.660 11.808 -12.185 1.00 87.19 182 ASP A C 1
ATOM 1366 O O . ASP A 1 182 ? 9.000 12.352 -11.294 1.00 87.19 182 ASP A O 1
ATOM 1370 N N . PRO A 1 183 ? 11.008 11.839 -12.176 1.00 81.00 183 PRO A N 1
ATOM 1371 C CA . PRO A 1 183 ? 11.758 12.534 -11.136 1.00 81.00 183 PRO A CA 1
ATOM 1372 C C . PRO A 1 183 ? 11.526 14.049 -11.162 1.00 81.00 183 PRO A C 1
ATOM 1374 O O . PRO A 1 183 ? 11.654 14.684 -10.123 1.00 81.00 183 PRO A O 1
ATOM 1377 N N . GLY A 1 184 ? 11.148 14.632 -12.307 1.00 80.31 184 GLY A N 1
ATOM 1378 C CA . GLY A 1 184 ? 10.839 16.060 -12.407 1.00 80.31 184 GLY A CA 1
ATOM 1379 C C . GLY A 1 184 ? 9.517 16.430 -11.734 1.00 80.31 184 GLY A C 1
ATOM 1380 O O . GLY A 1 184 ? 9.351 17.557 -11.280 1.00 80.31 184 GLY A O 1
ATOM 1381 N N . LYS A 1 185 ? 8.584 15.477 -11.636 1.00 82.25 185 LYS A N 1
ATOM 1382 C CA . LYS A 1 185 ? 7.315 15.640 -10.912 1.00 82.25 185 LYS A CA 1
ATOM 1383 C C . LYS A 1 185 ? 7.320 15.002 -9.527 1.00 82.25 185 LYS A C 1
ATOM 1385 O O . LYS A 1 185 ? 6.273 15.002 -8.894 1.00 82.25 185 LYS A O 1
ATOM 1390 N N . GLU A 1 186 ? 8.436 14.409 -9.103 1.00 85.44 186 GLU A N 1
ATOM 1391 C CA . GLU A 1 186 ? 8.563 13.678 -7.834 1.00 85.44 186 GLU A CA 1
ATOM 1392 C C . GLU A 1 186 ? 7.452 12.626 -7.623 1.00 85.44 186 GLU A C 1
ATOM 1394 O O . GLU A 1 186 ? 7.008 12.376 -6.504 1.00 85.44 186 GLU A O 1
ATOM 1399 N N . THR A 1 187 ? 6.967 12.017 -8.711 1.00 86.06 187 THR A N 1
ATOM 1400 C CA . THR A 1 187 ? 5.811 11.106 -8.689 1.00 86.06 187 THR A CA 1
ATOM 1401 C C . THR A 1 187 ? 6.085 9.833 -9.470 1.00 86.06 187 THR A C 1
ATOM 1403 O O . THR A 1 187 ? 6.875 9.803 -10.420 1.00 86.06 187 THR A O 1
ATOM 1406 N N . ASP A 1 188 ? 5.388 8.769 -9.083 1.00 90.00 188 ASP A N 1
ATOM 1407 C CA . ASP A 1 188 ? 5.228 7.583 -9.900 1.00 90.00 188 ASP A CA 1
ATOM 1408 C C . ASP A 1 188 ? 3.754 7.289 -10.174 1.00 90.00 188 ASP A C 1
ATOM 1410 O O . ASP A 1 188 ? 2.844 7.739 -9.477 1.00 90.00 188 ASP A O 1
ATOM 1414 N N . ARG A 1 189 ? 3.509 6.579 -11.269 1.00 89.69 189 ARG A N 1
ATOM 1415 C CA . ARG A 1 189 ? 2.159 6.228 -11.696 1.00 89.69 189 ARG A CA 1
ATOM 1416 C C . ARG A 1 189 ? 2.155 4.942 -12.486 1.00 89.69 189 ARG A C 1
ATOM 1418 O O . ARG A 1 189 ? 3.127 4.587 -13.152 1.00 89.69 189 ARG A O 1
ATOM 1425 N N . LEU A 1 190 ? 1.019 4.267 -12.460 1.00 88.81 190 LEU A N 1
ATOM 1426 C CA . LEU A 1 190 ? 0.784 3.138 -13.341 1.00 88.81 190 LEU A CA 1
ATOM 1427 C C . LEU A 1 190 ? 0.717 3.627 -14.787 1.00 88.81 190 LEU A C 1
ATOM 1429 O O . LEU A 1 190 ? 0.075 4.626 -15.097 1.00 88.81 190 LEU A O 1
ATOM 1433 N N . SER A 1 191 ? 1.366 2.889 -15.679 1.00 82.50 191 SER A N 1
ATOM 1434 C CA . SER A 1 191 ? 1.348 3.173 -17.121 1.00 82.50 191 SER A CA 1
ATOM 1435 C C . SER A 1 191 ? -0.021 2.940 -17.773 1.00 82.50 191 SER A C 1
ATOM 1437 O O . SER A 1 191 ? -0.261 3.415 -18.880 1.00 82.50 191 SER A O 1
ATOM 1439 N N . SER A 1 192 ? -0.927 2.192 -17.125 1.00 82.50 192 SER A N 1
ATOM 1440 C CA . SER A 1 192 ? -2.252 1.905 -17.677 1.00 82.50 192 SER A CA 1
ATOM 1441 C C . SER A 1 192 ? -3.338 1.785 -16.610 1.00 82.50 192 SER A C 1
ATOM 1443 O O . SER A 1 192 ? -3.124 1.232 -15.533 1.00 82.50 192 SER A O 1
ATOM 1445 N N . TYR A 1 193 ? -4.542 2.225 -16.972 1.00 81.12 193 TYR A N 1
ATOM 1446 C CA . TYR A 1 193 ? -5.743 2.131 -16.140 1.00 81.12 193 TYR A CA 1
ATOM 1447 C C . TYR A 1 193 ? -6.185 0.683 -15.866 1.00 81.12 193 TYR A C 1
ATOM 1449 O O . TYR A 1 193 ? -6.700 0.364 -14.797 1.00 81.12 193 TYR A O 1
ATOM 1457 N N . SER A 1 194 ? -5.966 -0.232 -16.819 1.00 81.75 194 SER A N 1
ATOM 1458 C CA . SER A 1 194 ? -6.264 -1.654 -16.603 1.00 81.75 194 SER A CA 1
ATOM 1459 C C . SER A 1 194 ? -5.388 -2.250 -15.500 1.00 81.75 194 SER A C 1
ATOM 1461 O O . SER A 1 194 ? -5.879 -3.048 -14.702 1.00 81.75 194 SER A O 1
ATOM 1463 N N . ALA A 1 195 ? -4.115 -1.844 -15.433 1.00 83.56 195 ALA A N 1
ATOM 1464 C CA . ALA A 1 195 ? -3.209 -2.280 -14.375 1.00 83.56 195 ALA A CA 1
ATOM 1465 C C . ALA A 1 195 ? -3.633 -1.741 -13.001 1.00 83.56 195 ALA A C 1
ATOM 1467 O O . ALA A 1 195 ? -3.458 -2.436 -12.009 1.00 83.56 195 ALA A O 1
ATOM 1468 N N . GLU A 1 196 ? -4.232 -0.548 -12.936 1.00 86.75 196 GLU A N 1
ATOM 1469 C CA . GLU A 1 196 ? -4.748 0.039 -11.690 1.00 86.75 196 GLU A CA 1
ATOM 1470 C C . GLU A 1 196 ? -5.885 -0.785 -11.097 1.00 86.75 196 GLU A C 1
ATOM 1472 O O . GLU A 1 196 ? -5.798 -1.214 -9.950 1.00 86.75 196 GLU A O 1
ATOM 1477 N N . LYS A 1 197 ? -6.897 -1.119 -11.905 1.00 88.69 197 LYS A N 1
ATOM 1478 C CA . LYS A 1 197 ? -8.012 -1.966 -11.453 1.00 88.69 197 LYS A CA 1
ATOM 1479 C C . LYS A 1 197 ? -7.561 -3.342 -10.986 1.00 88.69 197 LYS A C 1
ATOM 1481 O O . LYS A 1 197 ? -8.092 -3.879 -10.014 1.00 88.69 197 LYS A O 1
ATOM 1486 N N . GLU A 1 198 ? -6.628 -3.945 -11.717 1.00 89.38 198 GLU A N 1
ATOM 1487 C CA . GLU A 1 198 ? -6.098 -5.254 -11.354 1.00 89.38 198 GLU A CA 1
ATOM 1488 C C . GLU A 1 198 ? -5.307 -5.172 -10.048 1.00 89.38 198 GLU A C 1
ATOM 1490 O O . GLU A 1 198 ? -5.536 -5.978 -9.147 1.00 89.38 198 GLU A O 1
ATOM 1495 N N . LEU A 1 199 ? -4.456 -4.157 -9.903 1.00 91.12 199 LEU A N 1
ATOM 1496 C CA . LEU A 1 199 ? -3.671 -3.931 -8.698 1.00 91.12 199 LEU A CA 1
ATOM 1497 C C . LEU A 1 199 ? -4.555 -3.641 -7.477 1.00 91.12 199 LEU A C 1
ATOM 1499 O O . LEU A 1 199 ? -4.323 -4.227 -6.424 1.00 91.12 199 LEU A O 1
ATOM 1503 N N . ASP A 1 200 ? -5.612 -2.842 -7.622 1.00 92.19 200 ASP A N 1
ATOM 1504 C CA . ASP A 1 200 ? -6.590 -2.591 -6.557 1.00 92.19 200 ASP A CA 1
ATOM 1505 C C . ASP A 1 200 ? -7.293 -3.871 -6.100 1.00 92.19 200 ASP A C 1
ATOM 1507 O O . ASP A 1 200 ? -7.500 -4.077 -4.902 1.00 92.19 200 ASP A O 1
ATOM 1511 N N . LYS A 1 201 ? -7.617 -4.775 -7.034 1.00 92.50 201 LYS A N 1
ATOM 1512 C CA . LYS A 1 201 ? -8.163 -6.092 -6.688 1.00 92.50 201 LYS A CA 1
ATOM 1513 C C . LYS A 1 201 ? -7.149 -6.917 -5.898 1.00 92.50 201 LYS A C 1
ATOM 1515 O O . LYS A 1 201 ? -7.523 -7.551 -4.914 1.00 92.50 201 LYS A O 1
ATOM 1520 N N . VAL A 1 202 ? -5.879 -6.921 -6.303 1.00 93.12 202 VAL A N 1
ATOM 1521 C CA . VAL A 1 202 ? -4.825 -7.641 -5.569 1.00 93.12 202 VAL A CA 1
ATOM 1522 C C . VAL A 1 202 ? -4.613 -7.031 -4.181 1.00 93.12 202 VAL A C 1
ATOM 1524 O O . VAL A 1 202 ? -4.480 -7.777 -3.216 1.00 93.12 202 VAL A O 1
ATOM 1527 N N . TYR A 1 203 ? -4.647 -5.704 -4.050 1.00 94.56 203 TYR A N 1
ATOM 1528 C CA . TYR A 1 203 ? -4.562 -5.014 -2.763 1.00 94.56 203 TYR A CA 1
ATOM 1529 C C . TYR A 1 203 ? -5.715 -5.361 -1.833 1.00 94.56 203 TYR A C 1
ATOM 1531 O O . TYR A 1 203 ? -5.480 -5.635 -0.660 1.00 94.56 203 TYR A O 1
ATOM 1539 N N . GLU A 1 204 ? -6.940 -5.414 -2.351 1.00 95.06 204 GLU A N 1
ATOM 1540 C CA . GLU A 1 204 ? -8.098 -5.860 -1.579 1.00 95.06 204 GLU A CA 1
ATOM 1541 C C . GLU A 1 204 ? -7.901 -7.294 -1.071 1.00 95.06 204 GLU A C 1
ATOM 1543 O O . GLU A 1 204 ? -8.088 -7.569 0.114 1.00 95.06 204 GLU A O 1
ATOM 1548 N N . LEU A 1 205 ? -7.453 -8.206 -1.938 1.00 93.81 205 LEU A N 1
ATOM 1549 C CA . LEU A 1 205 ? -7.174 -9.589 -1.548 1.00 93.81 205 LEU A CA 1
ATOM 1550 C C . LEU A 1 205 ? -6.030 -9.686 -0.529 1.00 93.81 205 LEU A C 1
ATOM 1552 O O . LEU A 1 205 ? -6.097 -10.510 0.380 1.00 93.81 205 LEU A O 1
ATOM 1556 N N . ALA A 1 206 ? -5.000 -8.845 -0.642 1.00 92.38 206 ALA A N 1
ATOM 1557 C CA . ALA A 1 206 ? -3.894 -8.789 0.313 1.00 92.38 206 ALA A CA 1
ATOM 1558 C C . ALA A 1 206 ? -4.355 -8.266 1.682 1.00 92.38 206 ALA A C 1
ATOM 1560 O O . ALA A 1 206 ? -4.022 -8.852 2.714 1.00 92.38 206 ALA A O 1
ATOM 1561 N N . ALA A 1 207 ? -5.183 -7.220 1.697 1.00 93.19 207 ALA A N 1
ATOM 1562 C CA . ALA A 1 207 ? -5.805 -6.686 2.903 1.00 93.19 207 ALA A CA 1
ATOM 1563 C C . ALA A 1 207 ? -6.677 -7.741 3.605 1.00 93.19 207 ALA A C 1
ATOM 1565 O O . ALA A 1 207 ? -6.546 -7.949 4.815 1.00 93.19 207 ALA A O 1
ATOM 1566 N N . GLN A 1 208 ? -7.511 -8.456 2.844 1.00 92.62 208 GLN A N 1
ATOM 1567 C CA . GLN A 1 208 ? -8.340 -9.550 3.353 1.00 92.62 208 GLN A CA 1
ATOM 1568 C C . GLN A 1 208 ? -7.499 -10.723 3.868 1.00 92.62 208 GLN A C 1
ATOM 1570 O O . GLN A 1 208 ? -7.780 -11.247 4.944 1.00 92.62 208 GLN A O 1
ATOM 1575 N N . ALA A 1 209 ? -6.441 -11.112 3.151 1.00 90.38 209 ALA A N 1
ATOM 1576 C CA . ALA A 1 209 ? -5.536 -12.173 3.582 1.00 90.38 209 ALA A CA 1
ATOM 1577 C C . ALA A 1 209 ? -4.827 -11.816 4.897 1.00 90.38 209 ALA A C 1
ATOM 1579 O O . ALA A 1 209 ? -4.750 -12.656 5.793 1.00 90.38 209 ALA A O 1
ATOM 1580 N N . LYS A 1 210 ? -4.369 -10.566 5.060 1.00 89.88 210 LYS A N 1
ATOM 1581 C CA . LYS A 1 210 ? -3.747 -10.104 6.312 1.00 89.88 210 LYS A CA 1
ATOM 1582 C C . LYS A 1 210 ? -4.740 -10.107 7.475 1.00 89.88 210 LYS A C 1
ATOM 1584 O O . LYS A 1 210 ? -4.380 -10.518 8.575 1.00 89.88 210 LYS A O 1
ATOM 1589 N N . LEU A 1 211 ? -5.988 -9.702 7.2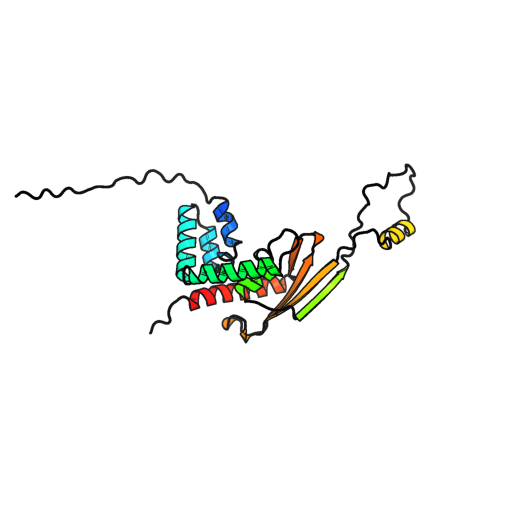30 1.00 89.56 211 LEU A N 1
ATOM 1590 C CA . LEU A 1 211 ? -7.063 -9.777 8.222 1.00 89.56 211 LEU A CA 1
ATOM 1591 C C . LEU A 1 211 ? -7.376 -11.231 8.616 1.00 89.56 211 LEU A C 1
ATOM 1593 O O . LEU A 1 211 ? -7.537 -11.525 9.798 1.00 89.56 211 LEU A O 1
ATOM 1597 N N . ALA A 1 212 ? -7.430 -12.148 7.647 1.00 88.69 212 ALA A N 1
ATOM 1598 C CA . ALA A 1 212 ? -7.686 -13.564 7.896 1.00 88.69 212 ALA A CA 1
ATOM 1599 C C . ALA A 1 212 ? -6.541 -14.240 8.668 1.00 88.69 212 ALA A C 1
ATOM 1601 O O . ALA A 1 212 ? -6.807 -15.012 9.583 1.00 88.69 212 ALA A O 1
ATOM 1602 N N . ALA A 1 213 ? -5.285 -13.916 8.346 1.00 84.19 213 ALA A N 1
ATOM 1603 C CA . ALA A 1 213 ? -4.102 -14.490 8.991 1.00 84.19 213 ALA A CA 1
ATOM 1604 C C . ALA A 1 213 ? -3.960 -14.105 10.475 1.00 84.19 213 ALA A C 1
ATOM 1606 O O . ALA A 1 213 ? -3.337 -14.832 11.244 1.00 84.19 213 ALA A O 1
ATOM 1607 N N . ALA A 1 214 ? -4.524 -12.967 10.881 1.00 78.44 214 ALA A N 1
ATOM 1608 C CA . ALA A 1 214 ? -4.492 -12.505 12.265 1.00 78.44 214 ALA A CA 1
ATOM 1609 C C . ALA A 1 214 ? -5.575 -13.141 13.152 1.00 78.44 214 ALA A C 1
ATOM 1611 O O . ALA A 1 214 ? -5.472 -13.099 14.379 1.00 78.44 214 ALA A O 1
ATOM 1612 N N . LYS A 1 215 ? -6.613 -13.743 12.557 1.00 67.44 215 LYS A N 1
ATOM 1613 C CA . LYS A 1 215 ? -7.602 -14.523 13.300 1.00 67.44 215 LYS A CA 1
ATOM 1614 C C . LYS A 1 215 ? -6.947 -15.868 13.644 1.00 67.44 215 LYS A C 1
ATOM 1616 O O . LYS A 1 215 ? -6.579 -16.585 12.715 1.00 67.44 215 LYS A O 1
ATOM 1621 N N . PRO A 1 216 ? -6.763 -16.233 14.928 1.00 52.16 216 PRO A N 1
ATOM 1622 C CA . PRO A 1 216 ? -6.172 -17.523 15.255 1.00 52.16 216 PRO A CA 1
ATOM 1623 C C . PRO A 1 216 ? -7.030 -18.623 14.628 1.00 52.16 216 PRO A C 1
ATOM 1625 O O . PRO A 1 216 ? -8.260 -18.593 14.754 1.00 52.16 216 PRO A O 1
ATOM 1628 N N . ALA A 1 217 ? -6.378 -19.559 13.928 1.00 44.19 217 ALA A N 1
ATOM 1629 C CA . ALA A 1 217 ? -6.997 -20.807 13.512 1.00 44.19 217 ALA A CA 1
ATOM 1630 C C . ALA A 1 217 ? -7.668 -21.393 14.755 1.00 44.19 217 ALA A C 1
ATOM 1632 O O . ALA A 1 217 ? -7.001 -21.700 15.742 1.00 44.19 217 ALA A O 1
ATOM 1633 N N . THR A 1 218 ? -8.999 -21.393 14.761 1.00 39.75 218 THR A N 1
ATOM 1634 C CA . THR A 1 218 ? -9.759 -21.966 15.867 1.00 39.75 218 THR A CA 1
ATOM 1635 C C . THR A 1 218 ? -9.412 -23.458 15.882 1.00 39.75 218 THR A C 1
ATOM 1637 O O . THR A 1 218 ? -9.496 -24.060 14.809 1.00 39.75 218 THR A O 1
ATOM 1640 N N . PRO A 1 219 ? -8.919 -24.007 17.009 1.00 42.88 219 PRO A N 1
ATOM 1641 C CA . PRO A 1 219 ? -8.559 -25.419 17.103 1.00 42.88 219 PRO A CA 1
ATOM 1642 C C . PRO A 1 219 ? -9.765 -26.332 16.865 1.00 42.88 219 PRO A C 1
ATOM 1644 O O . PRO A 1 219 ? -10.904 -25.899 17.162 1.00 42.88 219 PRO A O 1
#

Sequence (219 aa):
MKRIAAAVTIVLCTGAALAGVSRSYKDWPKTPIGYYMTNDEKKQWSALQTDAEAERFIKDFIARRGGETFTREVAQNAEKADKYLSIGKTPGSETVRGKMMILLGPAAPASATKKKKAGEVHMAPGTVMGTDLSGPTMQDMQAATNDPGNATTFITEYTYTYPAAALPPAYGKALTVKIEVDPGKETDRLSSYSAEKELDKVYELAAQAKLAAAKPATP

Foldseek 3Di:
DDDDDDDDDDDDPDDDPQPFADPVLVCVCLALLVLLDAPVLVVVSVPDGDPVSSVVSSQVSLVLLAHPVLVVLSVVLQVVLQVPQFQAPRGSCNAPQSSCCSLLNDFDFPDKDKDFDPDPQPPPPDPDPDPDPDPQDPVNVVVSVVDPPPPRFIKMKTWTKAACVSFQVVLVGIQIWIKIDGSVVSHIDTPDPVSVVSVVVRSNSSSVVSSVVSPPPDD